Protein AF-A0A7J5VMD1-F1 (afdb_monomer)

pLDDT: mean 85.1, std 14.55, range [49.41, 98.44]

Foldseek 3Di:
DVVVVVVVVVVVVVVPPPPPDDPPDQDDDDDAPDDFAWQPPCVVVVDTDGFFDQWDWDQAPQKIWIDGARHQFTWIGNRSRDTDTAHAPDADPNGAGNWEWDYDDQKIKIDGADLAWQFIWMDSCVVNNYIDTLDRTAPNDHSVDGAGNKYKDADPVVRKIKIWGDDDPPDDIDMAIADPSRRHGDD

Mean predicted aligned error: 8.96 Å

Sequence (187 aa):
MKSLSKIFFLVVVISSGYFAQNPNQKTYCNPMDINYRYNWEQINDKISYRSGADPVIVNHKGEYFLFVTISGGYWHSKDLLNWKYVEPSKWPMEDICAPAALSVRDTLYLFQSTFQQRPIFFSTEPEKGKLKFFNRWLPLLPDTIGPWDPAIFHDDDTDRWFMYWGSSNVYPIYGSELDHNNLQRRD

Nearest PDB structures (foldseek):
  5msx-assembly1_A  TM=7.333E-01  e=3.787E-05  Bacteroides thetaiotaomicron VPI-5482
  6do5-assembly2_B  TM=6.244E-01  e=1.828E-03  Homo sapiens
  8ffe-assembly1_A  TM=5.704E-01  e=8.620E-03  Homo sapiens
  2qqv-assembly1_A  TM=5.722E-01  e=8.620E-03  Arabidopsis thaliana
  2xqr-assembly6_K  TM=5.947E-01  e=2.469E-02  Arabidopsis thaliana

Structure (mmCIF, N/CA/C/O backbone):
data_AF-A0A7J5VMD1-F1
#
_entry.id   AF-A0A7J5VMD1-F1
#
loop_
_atom_site.group_PDB
_atom_site.id
_atom_site.type_symbol
_atom_site.label_atom_id
_atom_site.label_alt_id
_atom_site.label_comp_id
_atom_site.label_asym_id
_atom_site.label_entity_id
_atom_site.label_seq_id
_atom_site.pdbx_PDB_ins_code
_atom_site.Cartn_x
_atom_site.Cartn_y
_atom_site.Cartn_z
_atom_site.occupancy
_atom_site.B_iso_or_equiv
_atom_site.auth_seq_id
_atom_site.auth_comp_id
_atom_site.auth_asym_id
_atom_site.auth_atom_id
_atom_site.pdbx_PDB_model_num
ATOM 1 N N . MET A 1 1 ? -19.109 49.945 34.560 1.00 53.12 1 MET A N 1
ATOM 2 C CA . MET A 1 1 ? -20.097 48.877 34.257 1.00 53.12 1 MET A CA 1
ATOM 3 C C . MET A 1 1 ? -20.364 48.646 32.764 1.00 53.12 1 MET A C 1
ATOM 5 O O . MET A 1 1 ? -20.609 47.505 32.404 1.00 53.12 1 MET A O 1
ATOM 9 N N . LYS A 1 2 ? -20.272 49.646 31.867 1.00 49.44 2 LYS A N 1
ATOM 10 C CA . LYS A 1 2 ? -20.527 49.447 30.419 1.00 49.44 2 LYS A CA 1
ATOM 11 C C . LYS A 1 2 ? -19.426 48.689 29.640 1.00 49.44 2 LYS A C 1
ATOM 13 O O . LYS A 1 2 ? -19.725 48.159 28.577 1.00 49.44 2 LYS A O 1
ATOM 18 N N . SER A 1 3 ? -18.182 48.605 30.138 1.00 52.56 3 SER A N 1
ATOM 19 C CA . SER A 1 3 ? -17.103 47.864 29.447 1.00 52.56 3 SER A CA 1
ATOM 2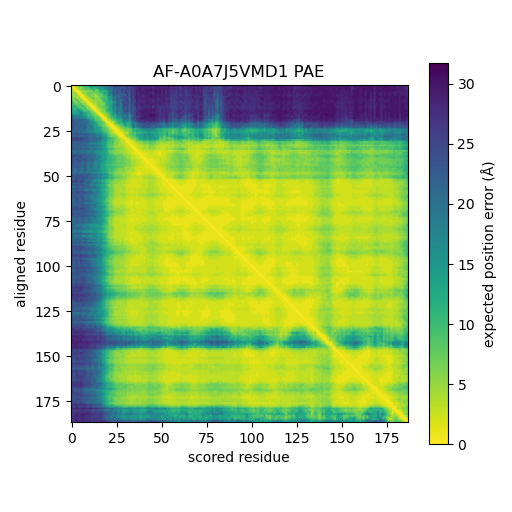0 C C . SER A 1 3 ? -17.053 46.367 29.784 1.00 52.56 3 SER A C 1
ATOM 22 O O . SER A 1 3 ? -16.696 45.581 28.913 1.00 52.56 3 SER A O 1
ATOM 24 N N . LEU A 1 4 ? -17.495 45.946 30.979 1.00 53.84 4 LEU A N 1
ATOM 25 C CA . LEU A 1 4 ? -17.569 44.520 31.338 1.00 53.84 4 LEU A CA 1
ATOM 26 C C . LEU A 1 4 ? -18.600 43.755 30.494 1.00 53.84 4 LEU A C 1
ATOM 28 O O . LEU A 1 4 ? -18.351 42.620 30.103 1.00 53.84 4 LEU A O 1
ATOM 32 N N . SER A 1 5 ? -19.718 44.397 30.138 1.00 52.53 5 SER A N 1
ATOM 33 C CA . SER A 1 5 ? -20.742 43.803 29.265 1.00 52.53 5 SER A CA 1
ATOM 34 C C . SER A 1 5 ? -20.229 43.541 27.840 1.00 52.53 5 SER A C 1
ATOM 36 O O . SER A 1 5 ? -20.591 42.530 27.245 1.00 52.53 5 SER A O 1
ATOM 38 N N . LYS A 1 6 ? -19.327 44.389 27.317 1.00 49.41 6 LYS A N 1
ATOM 39 C CA . LYS A 1 6 ? -18.716 44.198 25.989 1.00 49.41 6 LYS A CA 1
ATOM 40 C C . LYS A 1 6 ? -17.694 43.056 25.964 1.00 49.41 6 LYS A C 1
ATOM 42 O O . LYS A 1 6 ? -17.617 42.345 24.970 1.00 49.41 6 LYS A O 1
ATOM 47 N N . ILE A 1 7 ? -16.950 42.856 27.055 1.00 56.50 7 ILE A N 1
ATOM 48 C CA . ILE A 1 7 ? -15.987 41.749 27.188 1.00 56.50 7 ILE A CA 1
ATOM 49 C C . ILE A 1 7 ? -16.721 40.407 27.297 1.00 56.50 7 ILE A C 1
ATOM 51 O O . ILE A 1 7 ? -16.330 39.441 26.650 1.00 56.50 7 ILE A O 1
ATOM 55 N N . PHE A 1 8 ? -17.830 40.359 28.039 1.00 53.38 8 PHE A N 1
ATOM 56 C CA . PHE A 1 8 ? -18.632 39.141 28.174 1.00 53.38 8 PHE A CA 1
ATOM 57 C C . PHE A 1 8 ? -19.275 38.711 26.844 1.00 53.38 8 PHE A C 1
ATOM 59 O O . PHE A 1 8 ? -19.301 37.528 26.520 1.00 53.38 8 PHE A O 1
ATOM 66 N N . PHE A 1 9 ? -19.718 39.673 26.026 1.00 52.66 9 PHE A N 1
ATOM 67 C CA . PHE A 1 9 ? -20.265 39.394 24.693 1.00 52.66 9 PHE A CA 1
ATOM 68 C C . PHE A 1 9 ? -19.207 38.862 23.711 1.00 52.66 9 PHE A C 1
ATOM 70 O O . PHE A 1 9 ? -19.514 38.008 22.884 1.00 52.66 9 PHE A O 1
ATOM 77 N N . LEU A 1 10 ? -17.953 39.314 23.824 1.00 52.38 10 LEU A N 1
ATOM 78 C CA . LEU A 1 10 ? -16.859 38.857 22.961 1.00 52.38 10 LEU A CA 1
ATOM 79 C C . LEU A 1 10 ? -16.447 37.401 23.264 1.00 52.38 10 LEU A C 1
ATOM 81 O O . LEU A 1 10 ? -16.140 36.647 22.347 1.00 52.38 10 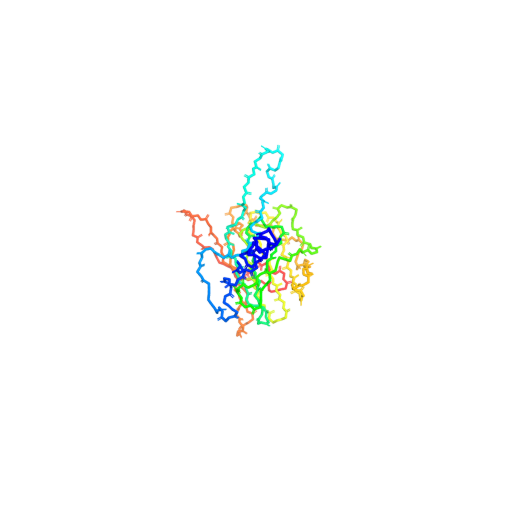LEU A O 1
ATOM 85 N N . VAL A 1 11 ? -16.504 36.974 24.531 1.00 55.78 11 VAL A N 1
ATOM 86 C CA . VAL A 1 11 ? -16.162 35.597 24.948 1.00 55.78 11 VAL A CA 1
ATOM 87 C C . VAL A 1 11 ? -17.216 34.571 24.498 1.00 55.78 11 VAL A C 1
ATOM 89 O O . VAL A 1 11 ? -16.871 33.441 24.146 1.00 55.78 11 VAL A O 1
ATOM 92 N N . VAL A 1 12 ? -18.493 34.959 24.435 1.00 55.31 12 VAL A N 1
ATOM 93 C CA . VAL A 1 12 ? -19.594 34.076 23.995 1.00 55.31 12 VAL A CA 1
ATOM 94 C C . VAL A 1 12 ? -19.594 33.860 22.471 1.00 55.31 12 VAL A C 1
ATOM 96 O O . VAL A 1 12 ? -19.928 32.777 21.990 1.00 55.31 12 VAL A O 1
ATOM 99 N N . VAL A 1 13 ? -19.147 34.848 21.690 1.00 55.78 13 VAL A N 1
ATOM 100 C CA . VAL A 1 13 ? -19.036 34.716 20.223 1.00 55.78 13 VAL A CA 1
ATOM 101 C C . VAL A 1 13 ? -17.823 33.866 19.811 1.00 55.78 13 VAL A C 1
ATOM 103 O O . VAL A 1 13 ? -17.871 33.178 18.799 1.00 55.78 13 VAL A O 1
ATOM 106 N N . ILE A 1 14 ? -16.757 33.827 20.617 1.00 54.81 14 ILE A N 1
ATOM 107 C CA . ILE A 1 14 ? -15.570 32.994 20.333 1.00 54.81 14 ILE A CA 1
ATOM 108 C C . ILE A 1 14 ? -15.806 31.510 20.684 1.00 54.81 14 ILE A C 1
ATOM 110 O O . ILE A 1 14 ? -15.176 30.625 20.109 1.00 54.81 14 ILE A O 1
ATOM 114 N N . SER A 1 15 ? -16.744 31.209 21.586 1.00 54.44 15 SER A N 1
ATOM 115 C CA . SER A 1 15 ? -17.041 29.838 22.036 1.00 54.44 15 SER A CA 1
ATOM 116 C C . SER A 1 15 ? -18.098 29.106 21.197 1.00 54.44 15 SER A C 1
ATOM 118 O O . SER A 1 15 ? -18.287 27.905 21.368 1.00 54.44 15 SER A O 1
ATOM 120 N N . SER A 1 16 ? -18.755 29.785 20.252 1.00 53.12 16 SER A N 1
ATOM 121 C CA . SER A 1 16 ? -19.820 29.211 19.411 1.00 53.12 16 SER A CA 1
ATOM 122 C C . SER A 1 16 ? -19.335 28.644 18.062 1.00 53.12 16 SER A C 1
ATOM 124 O O . SER A 1 16 ? -20.145 28.179 17.266 1.00 53.12 16 SER A O 1
ATOM 126 N N . GLY A 1 17 ? -18.022 28.632 17.803 1.00 54.56 17 GLY A N 1
ATOM 127 C CA . GLY A 1 17 ? -17.453 28.339 16.479 1.00 54.56 17 GLY A CA 1
ATOM 128 C C . GLY A 1 17 ? -16.981 26.909 16.172 1.00 54.56 17 GLY A C 1
ATOM 129 O O . GLY A 1 17 ? -16.380 26.731 15.119 1.00 54.56 17 GLY A O 1
ATOM 130 N N . TYR A 1 18 ? -17.196 25.894 17.023 1.00 53.78 18 TYR A N 1
ATOM 131 C CA . TYR A 1 18 ? -16.507 24.590 16.861 1.00 53.78 18 TYR A CA 1
ATOM 132 C C . TYR A 1 18 ? -17.387 23.332 16.724 1.00 53.78 18 TYR A C 1
ATOM 134 O O . TYR A 1 18 ? -16.870 22.224 16.815 1.00 53.78 18 TYR A O 1
ATOM 142 N N . PHE A 1 19 ? -18.687 23.446 16.435 1.00 51.03 19 PHE A N 1
ATOM 143 C CA . PHE A 1 19 ? -19.560 22.270 16.240 1.00 51.03 19 PHE A CA 1
ATOM 144 C C . PHE A 1 19 ? -19.989 22.068 14.781 1.00 51.03 19 PHE A C 1
ATOM 146 O O . PHE A 1 19 ? -21.172 21.928 14.485 1.00 51.03 19 PHE A O 1
ATOM 153 N N . ALA A 1 20 ? -19.030 22.061 13.852 1.00 56.62 20 ALA A N 1
ATOM 154 C CA . ALA A 1 20 ? -19.297 21.708 12.453 1.00 56.62 20 ALA A CA 1
ATOM 155 C C . ALA A 1 20 ? -19.153 20.200 12.161 1.00 56.62 20 ALA A C 1
ATOM 157 O O . ALA A 1 20 ? -19.540 19.752 11.086 1.00 56.62 20 ALA A O 1
ATOM 158 N N . GLN A 1 21 ? -18.621 19.403 13.095 1.00 61.78 21 GLN A N 1
ATOM 159 C CA . GLN A 1 21 ? -18.487 17.957 12.905 1.00 61.78 21 GLN A CA 1
ATOM 160 C C . GLN A 1 21 ? -19.702 17.239 13.489 1.00 61.78 21 GLN A C 1
ATOM 162 O O . GLN A 1 21 ? -19.920 17.231 14.700 1.00 61.78 21 GLN A O 1
ATOM 167 N N . ASN A 1 22 ? -20.519 16.657 12.610 1.00 68.50 22 ASN A N 1
ATOM 168 C CA . ASN A 1 22 ? -21.631 15.806 13.005 1.00 68.50 22 ASN A CA 1
ATOM 169 C C . ASN A 1 22 ? -21.056 14.498 13.586 1.00 68.50 22 ASN A C 1
ATOM 171 O O . ASN A 1 22 ? -20.466 13.727 12.829 1.00 68.50 22 ASN A O 1
ATOM 175 N N . PRO A 1 23 ? -21.230 14.204 14.890 1.00 66.19 23 PRO A N 1
ATOM 176 C CA . PRO A 1 23 ? -20.658 13.009 15.520 1.00 66.19 23 PRO A CA 1
ATOM 177 C C . PRO A 1 23 ? -21.221 11.695 14.951 1.00 66.19 23 PRO A C 1
ATOM 179 O O . PRO A 1 23 ? -20.667 10.633 15.206 1.00 66.19 23 PRO A O 1
ATOM 182 N N . ASN A 1 24 ? -22.303 11.766 14.165 1.00 74.94 24 ASN A N 1
ATOM 183 C CA . ASN A 1 24 ? -22.918 10.636 13.470 1.00 74.94 24 ASN A CA 1
ATOM 184 C C . ASN A 1 24 ? -22.658 10.646 11.955 1.00 74.94 24 ASN A C 1
ATOM 186 O O . ASN A 1 24 ? -23.381 9.982 11.208 1.00 74.94 24 ASN A O 1
ATOM 190 N N . GLN A 1 25 ? -21.681 11.416 11.469 1.00 77.31 25 GLN A N 1
ATOM 191 C CA . GLN A 1 25 ? -21.276 11.350 10.070 1.00 77.31 25 GLN A CA 1
ATOM 192 C C . GLN A 1 25 ? -20.788 9.928 9.764 1.00 77.31 25 GLN A C 1
ATOM 194 O O . GLN A 1 25 ? -19.888 9.430 10.424 1.00 77.31 25 GLN A O 1
ATOM 199 N N . LYS A 1 26 ? -21.423 9.256 8.797 1.00 76.38 26 LYS A N 1
ATOM 200 C CA . LYS A 1 26 ? -21.067 7.888 8.359 1.00 76.38 26 LYS A CA 1
ATOM 201 C C . LYS A 1 26 ? -20.419 7.845 6.980 1.00 76.38 26 LYS A C 1
ATOM 203 O O . LYS A 1 26 ? -19.944 6.806 6.544 1.00 76.38 26 LYS A O 1
ATOM 208 N N . THR A 1 27 ? -20.464 8.965 6.276 1.00 75.19 27 THR A N 1
ATOM 209 C CA . THR A 1 27 ? -20.014 9.113 4.896 1.00 75.19 27 THR A CA 1
ATOM 210 C C . THR A 1 27 ? -19.318 10.455 4.773 1.00 75.19 27 THR A C 1
ATOM 212 O O . THR A 1 27 ? -19.716 11.416 5.431 1.00 75.19 27 THR A O 1
ATOM 215 N N . TYR A 1 28 ? -18.314 10.548 3.914 1.00 75.50 28 TYR A N 1
ATOM 216 C CA . TYR A 1 28 ? -17.677 11.814 3.571 1.00 75.50 28 TYR A CA 1
ATOM 217 C C . TYR A 1 28 ? -17.803 12.058 2.065 1.00 75.50 28 TYR A C 1
ATOM 219 O O . TYR A 1 28 ? -17.912 11.116 1.281 1.00 75.50 28 TYR A O 1
ATOM 227 N N . CYS A 1 29 ? -17.794 13.328 1.668 1.00 72.00 29 CYS A N 1
ATOM 228 C CA . CYS A 1 29 ? -17.545 13.727 0.287 1.00 72.00 29 CYS A CA 1
ATOM 229 C C . CYS A 1 29 ? -16.130 14.291 0.203 1.00 72.00 29 CYS A C 1
ATOM 231 O O . CYS A 1 29 ? -15.678 14.957 1.132 1.00 72.00 29 CYS A O 1
ATOM 233 N N . ASN A 1 30 ? -15.449 14.027 -0.912 1.00 74.56 30 ASN A N 1
ATOM 234 C CA . ASN A 1 30 ? -14.106 14.541 -1.155 1.00 74.56 30 ASN A CA 1
ATOM 235 C C . ASN A 1 30 ? -14.029 16.078 -1.010 1.00 74.56 30 ASN A C 1
ATOM 237 O O . ASN A 1 30 ? -14.988 16.770 -1.365 1.00 74.56 30 ASN A O 1
ATOM 241 N N . PRO A 1 31 ? -12.874 16.613 -0.571 1.00 77.12 31 PRO A N 1
ATOM 242 C CA . PRO A 1 31 ? -11.632 15.885 -0.293 1.00 77.12 31 PRO A CA 1
ATOM 243 C C . PRO A 1 31 ? -11.633 15.168 1.067 1.00 77.12 31 PRO A C 1
ATOM 245 O O . PRO A 1 31 ? -12.177 15.661 2.049 1.00 77.12 31 PRO A O 1
ATOM 248 N N . MET A 1 32 ? -10.995 13.997 1.109 1.00 81.19 32 MET A N 1
ATOM 249 C CA . MET A 1 32 ? -10.722 13.264 2.347 1.00 81.19 32 MET A CA 1
ATOM 250 C C . MET A 1 32 ? -9.760 14.064 3.242 1.00 81.19 32 MET A C 1
ATOM 252 O O . MET A 1 32 ? -8.740 14.564 2.758 1.00 81.19 32 MET A O 1
ATOM 256 N N . ASP A 1 33 ? -10.081 14.177 4.533 1.00 84.62 33 ASP A N 1
ATOM 257 C CA . ASP A 1 33 ? -9.294 14.940 5.511 1.00 84.62 33 ASP A CA 1
ATOM 258 C C . ASP A 1 33 ? -8.098 14.122 6.020 1.00 84.62 33 ASP A C 1
ATOM 260 O O . ASP A 1 33 ? -8.118 13.521 7.093 1.00 84.62 33 ASP A O 1
ATOM 264 N N . ILE A 1 34 ? -7.055 14.052 5.193 1.00 88.38 34 ILE A N 1
ATOM 265 C CA . ILE A 1 34 ? -5.757 13.475 5.549 1.00 88.38 34 ILE A CA 1
ATOM 266 C C . ILE A 1 34 ? -4.657 14.522 5.428 1.00 88.38 34 ILE A C 1
ATOM 268 O O . ILE A 1 34 ? -4.676 15.414 4.575 1.00 88.38 34 ILE A O 1
ATOM 272 N N . ASN A 1 35 ? -3.633 14.378 6.265 1.00 88.38 35 ASN A N 1
ATOM 273 C CA . ASN A 1 35 ? -2.444 15.214 6.218 1.00 88.38 35 ASN A CA 1
ATOM 274 C C . ASN A 1 35 ? -1.531 14.812 5.046 1.00 88.38 35 ASN A C 1
ATOM 276 O O . ASN A 1 35 ? -0.486 14.196 5.262 1.00 88.38 35 ASN A O 1
ATOM 280 N N . TYR A 1 36 ? -1.912 15.187 3.818 1.00 86.44 36 TYR A N 1
ATOM 281 C CA . TYR A 1 36 ? -1.066 15.055 2.625 1.00 86.44 36 TYR A CA 1
ATOM 282 C C . TYR A 1 36 ? 0.370 15.493 2.930 1.00 86.44 36 TYR A C 1
ATOM 284 O O . TYR A 1 36 ? 0.610 16.560 3.510 1.00 86.44 36 TYR A O 1
ATOM 292 N N . ARG A 1 37 ? 1.323 14.643 2.563 1.00 91.06 37 ARG A N 1
ATOM 293 C CA . ARG A 1 37 ? 2.734 14.780 2.927 1.00 91.06 37 ARG A CA 1
ATOM 294 C C . ARG A 1 37 ? 3.470 15.525 1.818 1.00 91.06 37 ARG A C 1
ATOM 296 O O . ARG A 1 37 ? 3.069 15.475 0.659 1.00 91.06 37 ARG A O 1
ATOM 303 N N . TYR A 1 38 ? 4.515 16.263 2.174 1.00 90.25 38 TYR A N 1
ATOM 304 C CA . TYR A 1 38 ? 5.358 16.913 1.172 1.00 90.25 38 TYR A CA 1
ATOM 305 C C . TYR A 1 38 ? 6.309 15.891 0.557 1.00 90.25 38 TYR A C 1
ATOM 307 O O . TYR A 1 38 ? 6.877 15.080 1.291 1.00 90.25 38 TYR A O 1
ATOM 315 N N . ASN A 1 39 ? 6.492 15.955 -0.764 1.00 88.62 39 ASN A N 1
ATOM 316 C CA . ASN A 1 39 ? 7.560 15.209 -1.416 1.00 88.62 39 ASN A CA 1
ATOM 317 C C . ASN A 1 39 ? 8.898 15.724 -0.865 1.00 88.62 39 ASN A C 1
ATOM 319 O O . ASN A 1 39 ? 9.167 16.927 -0.879 1.00 88.62 39 ASN A O 1
ATOM 323 N N . TRP A 1 40 ? 9.702 14.809 -0.330 1.00 86.75 40 TRP A N 1
ATOM 324 C CA . TRP A 1 40 ? 10.999 15.116 0.263 1.00 86.75 40 TRP A CA 1
ATOM 325 C C . TRP A 1 40 ? 12.168 14.757 -0.671 1.00 86.75 40 TRP A C 1
ATOM 327 O O . TRP A 1 40 ? 13.274 15.257 -0.468 1.00 86.75 40 TRP A O 1
ATOM 337 N N . GLU A 1 41 ? 11.939 13.951 -1.713 1.00 87.69 41 GLU A N 1
ATOM 338 C CA . GLU A 1 41 ? 12.964 13.474 -2.653 1.00 87.69 41 GLU A CA 1
ATOM 339 C C . GLU A 1 41 ? 13.641 14.630 -3.405 1.00 87.69 41 GLU A C 1
ATOM 341 O O . GLU A 1 41 ? 14.834 14.578 -3.696 1.00 87.69 41 GLU A O 1
ATOM 346 N N . GLN A 1 42 ? 12.904 15.714 -3.668 1.00 88.62 42 GLN A N 1
ATOM 347 C CA . GLN A 1 42 ? 13.383 16.877 -4.430 1.00 88.62 42 GLN A CA 1
ATOM 348 C C . GLN A 1 42 ? 13.814 18.060 -3.549 1.00 88.62 42 GLN A C 1
ATOM 350 O O . GLN A 1 42 ? 13.894 19.205 -4.007 1.00 88.62 42 GLN A O 1
ATOM 355 N N . ILE A 1 43 ? 14.127 17.805 -2.272 1.00 88.56 43 ILE A N 1
ATOM 356 C CA . ILE A 1 43 ? 14.531 18.855 -1.326 1.00 88.56 43 ILE A CA 1
ATOM 357 C C . ILE A 1 43 ? 15.800 19.598 -1.775 1.00 88.56 43 ILE A C 1
ATOM 359 O O . ILE A 1 43 ? 15.890 20.817 -1.621 1.00 88.56 43 ILE A O 1
ATOM 363 N N . ASN A 1 44 ? 16.755 18.885 -2.383 1.00 92.44 44 ASN A N 1
ATOM 364 C CA . ASN A 1 44 ? 18.015 19.460 -2.867 1.00 92.44 44 ASN A CA 1
ATOM 365 C C . ASN A 1 44 ? 17.807 20.391 -4.070 1.00 92.44 44 ASN A C 1
ATOM 367 O O . ASN A 1 44 ? 18.543 21.367 -4.223 1.00 92.44 44 ASN A O 1
ATOM 371 N N . ASP A 1 45 ? 16.756 20.147 -4.854 1.00 94.06 45 ASP A N 1
ATOM 372 C CA . ASP A 1 45 ? 16.354 20.987 -5.985 1.00 94.06 45 ASP A CA 1
ATOM 373 C C . ASP A 1 45 ? 15.505 22.190 -5.544 1.00 94.06 45 ASP A C 1
ATOM 375 O O . ASP A 1 45 ? 15.133 23.030 -6.363 1.00 94.06 45 ASP A O 1
ATOM 379 N N . LYS A 1 46 ? 15.209 22.303 -4.238 1.00 93.69 46 LYS A N 1
ATOM 380 C CA . LYS A 1 46 ? 14.351 23.340 -3.638 1.00 93.69 46 LYS A CA 1
ATOM 381 C C . LYS A 1 46 ? 12.936 23.359 -4.228 1.00 93.69 46 LYS A C 1
ATOM 383 O O . LYS A 1 46 ? 12.289 24.407 -4.269 1.00 93.69 46 LYS A O 1
ATOM 388 N N . ILE A 1 47 ? 12.450 22.199 -4.658 1.00 92.69 47 ILE A N 1
ATOM 389 C CA . ILE A 1 47 ? 11.088 22.005 -5.153 1.00 92.69 47 ILE A CA 1
ATOM 390 C C . ILE A 1 47 ? 10.215 21.533 -3.985 1.00 92.69 47 ILE A C 1
ATOM 392 O O . ILE A 1 47 ? 10.617 20.670 -3.210 1.00 92.69 47 ILE A O 1
ATOM 396 N N . SER A 1 48 ? 9.020 22.113 -3.842 1.00 91.50 48 SER A N 1
ATOM 397 C CA . SER A 1 48 ? 8.083 21.765 -2.770 1.00 91.50 48 SER A CA 1
ATOM 398 C C . SER A 1 48 ? 6.664 21.627 -3.303 1.00 91.50 48 SER A C 1
ATOM 400 O O . SER A 1 48 ? 6.098 22.568 -3.859 1.00 91.50 48 SER A O 1
ATOM 402 N N . TYR A 1 49 ? 6.090 20.442 -3.117 1.00 90.88 49 TYR A N 1
ATOM 403 C CA . TYR A 1 49 ? 4.692 20.129 -3.388 1.00 90.88 49 TYR A CA 1
ATOM 404 C C . TYR A 1 49 ? 4.245 18.970 -2.495 1.00 90.88 49 TYR A C 1
ATOM 406 O O . TYR A 1 49 ? 5.061 18.250 -1.915 1.00 90.88 49 TYR A O 1
ATOM 414 N N . ARG A 1 50 ? 2.929 18.805 -2.364 1.00 90.44 50 ARG A N 1
ATOM 415 C CA . ARG A 1 50 ? 2.339 17.664 -1.662 1.00 90.44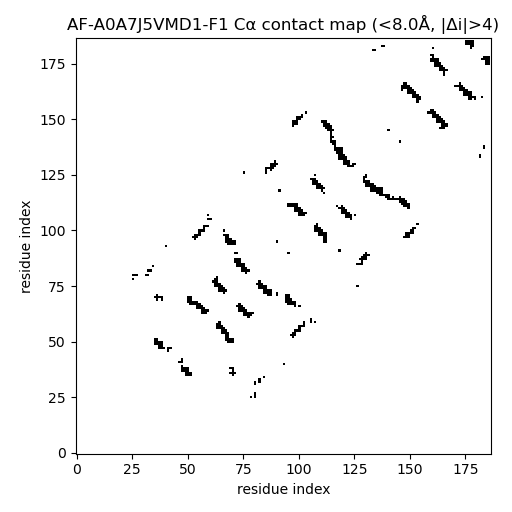 50 ARG A CA 1
ATOM 416 C C . ARG A 1 50 ? 2.221 16.476 -2.612 1.00 90.44 50 ARG A C 1
ATOM 418 O O . ARG A 1 50 ? 1.742 16.656 -3.728 1.00 90.44 50 ARG A O 1
ATOM 425 N N . SER A 1 51 ? 2.623 15.295 -2.158 1.00 88.31 51 SER A N 1
ATOM 426 C CA . SER A 1 51 ? 2.360 14.032 -2.850 1.00 88.31 51 SER A CA 1
ATOM 427 C C . SER A 1 51 ? 1.030 13.437 -2.386 1.00 88.31 51 SER A C 1
ATOM 429 O O . SER A 1 51 ? 0.566 13.727 -1.278 1.00 88.31 51 SER A O 1
ATOM 431 N N . GLY A 1 52 ? 0.395 12.638 -3.242 1.00 88.50 52 GLY A N 1
ATOM 432 C CA . GLY A 1 52 ? -0.954 12.137 -2.995 1.00 88.50 52 GLY A CA 1
ATOM 433 C C . GLY A 1 52 ? -1.569 11.330 -4.137 1.00 88.50 52 GLY A C 1
ATOM 434 O O . GLY A 1 52 ? -2.737 11.554 -4.444 1.00 88.50 52 GLY A O 1
ATOM 435 N N . ALA A 1 53 ? -0.797 10.465 -4.797 1.00 92.81 53 ALA A N 1
ATOM 436 C CA . ALA A 1 53 ? -1.264 9.649 -5.923 1.00 92.81 53 ALA A CA 1
ATOM 437 C C . ALA A 1 53 ? -1.440 8.169 -5.540 1.00 92.81 53 ALA A C 1
ATOM 439 O O . ALA A 1 53 ? -0.956 7.729 -4.496 1.00 92.81 53 ALA A O 1
ATOM 440 N N . ASP A 1 54 ? -2.144 7.433 -6.399 1.00 95.81 54 ASP A N 1
ATOM 441 C CA . ASP A 1 54 ? -2.248 5.967 -6.386 1.00 95.81 54 ASP A CA 1
ATOM 442 C C . ASP A 1 54 ? -2.646 5.369 -5.022 1.00 95.81 54 ASP A C 1
ATOM 444 O O . ASP A 1 54 ? -1.939 4.520 -4.473 1.00 95.81 54 ASP A O 1
ATOM 448 N N . PRO A 1 55 ? -3.756 5.831 -4.411 1.00 94.94 55 PRO A N 1
ATOM 449 C CA . PRO A 1 55 ? -4.154 5.341 -3.103 1.00 94.94 55 PRO A CA 1
ATOM 450 C C . PRO A 1 55 ? -4.609 3.880 -3.176 1.00 94.94 55 PRO A C 1
ATOM 452 O O . PRO A 1 55 ? -5.443 3.518 -4.007 1.00 94.94 55 PRO A O 1
ATOM 455 N N . VAL A 1 56 ? -4.165 3.070 -2.216 1.00 97.00 56 VAL A N 1
ATOM 456 C CA . VAL A 1 56 ? -4.741 1.750 -1.934 1.00 97.00 56 VAL A CA 1
ATOM 457 C C . VAL A 1 56 ? -5.256 1.714 -0.501 1.00 97.00 56 VAL A C 1
ATOM 459 O O . VAL A 1 56 ? -4.543 2.069 0.438 1.00 97.00 56 VAL A O 1
ATOM 462 N N . ILE A 1 57 ? -6.510 1.288 -0.333 1.00 96.69 57 ILE A N 1
ATOM 463 C CA . ILE A 1 57 ? -7.119 1.036 0.975 1.00 96.69 57 ILE A CA 1
ATOM 464 C C . ILE A 1 57 ? -7.316 -0.467 1.125 1.00 96.69 57 ILE A C 1
ATOM 466 O O . ILE A 1 57 ? -7.958 -1.093 0.284 1.00 96.69 57 ILE A O 1
ATOM 470 N N . VAL A 1 58 ? -6.817 -1.034 2.220 1.00 97.62 58 VAL A N 1
ATOM 471 C CA . VAL A 1 58 ? -7.049 -2.435 2.585 1.00 97.62 58 VAL A CA 1
ATOM 472 C C . VAL A 1 58 ? -7.815 -2.516 3.899 1.00 97.62 58 VAL A C 1
ATOM 474 O O . VAL A 1 58 ? -7.492 -1.816 4.860 1.00 97.62 58 VAL A O 1
ATOM 477 N N . ASN A 1 59 ? -8.831 -3.378 3.946 1.00 97.69 59 ASN A N 1
ATOM 478 C CA . ASN A 1 59 ? -9.437 -3.803 5.202 1.00 97.69 59 ASN A CA 1
ATOM 479 C C . ASN A 1 59 ? -8.599 -4.952 5.774 1.00 97.69 59 ASN A C 1
ATOM 481 O O . ASN A 1 59 ? -8.485 -6.010 5.157 1.00 97.69 59 ASN A O 1
ATOM 485 N N . HIS A 1 60 ? -8.004 -4.736 6.939 1.00 98.19 60 HIS A N 1
ATOM 486 C CA . HIS A 1 60 ? -7.242 -5.729 7.674 1.00 98.19 60 HIS A CA 1
ATOM 487 C C . HIS A 1 60 ? -7.866 -5.905 9.057 1.00 98.19 60 HIS A C 1
ATOM 489 O O . HIS A 1 60 ? -7.816 -5.004 9.894 1.00 98.19 60 HIS A O 1
ATOM 495 N N . LYS A 1 61 ? -8.469 -7.077 9.297 1.00 96.62 61 LYS A N 1
ATOM 496 C CA . LYS A 1 61 ? -9.125 -7.435 10.571 1.00 96.62 61 LYS A CA 1
ATOM 497 C C . LYS A 1 61 ? -10.205 -6.432 11.017 1.00 96.62 61 LYS A C 1
ATOM 499 O O . LYS A 1 61 ? -10.388 -6.208 12.210 1.00 96.62 61 LYS A O 1
ATOM 504 N N . GLY A 1 62 ? -10.936 -5.846 10.066 1.00 97.31 62 GLY A N 1
ATOM 505 C CA . GLY A 1 62 ? -12.011 -4.889 10.339 1.00 97.31 62 GLY A CA 1
ATOM 506 C C . GLY A 1 62 ? -11.555 -3.435 10.489 1.00 97.31 62 GLY A C 1
ATOM 507 O O . GLY A 1 62 ? -12.403 -2.567 10.679 1.00 97.31 62 GLY A O 1
ATOM 508 N N . GLU A 1 63 ? -10.255 -3.157 10.376 1.00 98.19 63 GLU A N 1
ATOM 509 C CA . GLU A 1 63 ? -9.683 -1.806 10.369 1.00 98.19 63 GLU A CA 1
ATOM 510 C C . GLU A 1 63 ? -9.080 -1.495 8.989 1.00 98.19 63 GLU A C 1
ATOM 512 O O . GLU A 1 63 ? -8.787 -2.397 8.205 1.00 98.19 63 GLU A O 1
ATOM 517 N N . TYR A 1 64 ? -8.926 -0.219 8.652 1.00 97.81 64 TYR A N 1
ATOM 518 C CA . TYR A 1 64 ? -8.588 0.241 7.306 1.00 97.81 64 TYR A CA 1
ATOM 519 C C . TYR A 1 64 ? -7.208 0.879 7.264 1.00 97.81 64 TYR A C 1
ATOM 521 O O . TYR A 1 64 ? -6.902 1.769 8.057 1.00 97.81 64 TYR A O 1
ATOM 529 N N . PHE A 1 65 ? -6.399 0.476 6.290 1.00 98.44 65 PHE A N 1
ATOM 530 C CA . PHE A 1 65 ? -5.062 1.013 6.068 1.00 98.44 65 PHE A CA 1
ATOM 531 C C . PHE A 1 65 ? -4.980 1.625 4.676 1.00 98.44 65 PHE A C 1
ATOM 533 O O . PHE A 1 65 ? -5.253 0.943 3.693 1.00 98.44 65 PHE A O 1
ATOM 540 N N . LEU A 1 66 ? -4.621 2.904 4.611 1.00 97.44 66 LEU A N 1
ATOM 541 C CA . LEU A 1 66 ? -4.479 3.689 3.390 1.00 97.44 66 LEU A CA 1
ATOM 542 C C . LEU A 1 66 ? -2.996 3.933 3.119 1.00 97.44 66 LEU A C 1
ATOM 544 O O . LEU A 1 66 ? -2.325 4.600 3.908 1.00 97.44 66 LEU A O 1
ATOM 548 N N . PHE A 1 67 ? -2.506 3.441 1.988 1.00 97.50 67 PHE A N 1
ATOM 549 C CA . PHE A 1 67 ? -1.159 3.697 1.486 1.00 97.50 67 PHE A CA 1
ATOM 550 C C . PHE A 1 67 ? -1.256 4.599 0.260 1.00 97.50 67 PHE A C 1
ATOM 552 O O . PHE A 1 67 ? -2.165 4.439 -0.552 1.00 97.50 67 PHE A O 1
ATOM 559 N N . VAL A 1 68 ? -0.342 5.559 0.147 1.00 95.81 68 VAL A N 1
ATOM 560 C CA . VAL A 1 68 ? -0.359 6.590 -0.899 1.00 95.81 68 VAL A CA 1
ATOM 561 C C . VAL A 1 68 ? 1.073 6.848 -1.346 1.00 95.81 68 VAL A C 1
ATOM 563 O O . VAL A 1 68 ? 1.986 6.841 -0.515 1.00 95.81 68 VAL A O 1
ATOM 566 N N . THR A 1 69 ? 1.258 7.103 -2.639 1.00 95.19 69 THR A N 1
ATOM 567 C CA . THR A 1 69 ? 2.556 7.411 -3.245 1.00 95.19 69 THR A CA 1
ATOM 568 C C . THR A 1 69 ? 3.295 8.517 -2.478 1.00 95.19 69 THR A C 1
ATOM 570 O O . THR A 1 69 ? 2.744 9.592 -2.221 1.00 95.19 69 THR A O 1
ATOM 573 N N . ILE A 1 70 ? 4.558 8.251 -2.136 1.00 93.88 70 ILE A N 1
ATOM 574 C CA . ILE A 1 70 ? 5.548 9.167 -1.546 1.00 93.88 70 ILE A CA 1
ATOM 575 C C . ILE A 1 70 ? 4.993 9.902 -0.319 1.00 93.88 70 ILE A C 1
ATOM 577 O O . ILE A 1 70 ? 4.799 11.119 -0.299 1.00 93.88 70 ILE A O 1
ATOM 581 N N . SER A 1 71 ? 4.654 9.124 0.706 1.00 93.62 71 SER A N 1
ATOM 582 C CA . SER A 1 71 ? 4.054 9.637 1.943 1.00 93.62 71 SER A CA 1
ATOM 583 C C . SER A 1 71 ? 4.920 9.409 3.185 1.00 93.62 71 SER A C 1
ATOM 585 O O . SER A 1 71 ? 4.621 9.974 4.240 1.00 93.62 71 SER A O 1
ATOM 587 N N . GLY A 1 72 ? 5.996 8.622 3.089 1.00 93.69 72 GLY A N 1
ATOM 588 C CA . GLY A 1 72 ? 6.869 8.268 4.214 1.00 93.69 72 GLY A CA 1
ATOM 589 C C . GLY A 1 72 ? 6.216 7.353 5.259 1.00 93.69 72 GLY A C 1
ATOM 590 O O . GLY A 1 72 ? 6.708 7.244 6.384 1.00 93.69 72 GLY A O 1
ATOM 591 N N . GLY A 1 73 ? 5.069 6.758 4.933 1.00 95.62 73 GLY A N 1
ATOM 592 C CA . GLY A 1 73 ? 4.222 6.004 5.849 1.00 95.62 73 GLY A CA 1
ATOM 593 C C . GLY A 1 73 ? 2.825 5.793 5.277 1.00 95.62 73 GLY A C 1
ATOM 594 O O . GLY A 1 73 ? 2.625 5.825 4.064 1.00 95.62 73 GLY A O 1
ATOM 595 N N . TYR A 1 74 ? 1.856 5.557 6.156 1.00 97.38 74 TYR A N 1
ATOM 596 C CA . TYR A 1 74 ? 0.474 5.256 5.777 1.00 97.38 74 TYR A CA 1
ATOM 597 C C . TYR A 1 74 ? -0.509 5.747 6.833 1.00 97.38 74 TYR A C 1
ATOM 599 O O . TYR A 1 74 ? -0.111 6.190 7.908 1.00 97.38 74 TYR A O 1
ATOM 607 N N . TRP A 1 75 ? -1.802 5.673 6.542 1.00 97.94 75 TRP A N 1
ATOM 608 C CA . TRP A 1 75 ? -2.853 6.044 7.480 1.00 97.94 75 TRP A CA 1
ATOM 609 C C . TRP A 1 75 ? -3.637 4.821 7.921 1.00 97.94 75 TRP A C 1
ATOM 611 O O . TRP A 1 75 ? -3.859 3.895 7.151 1.00 97.94 75 TRP A O 1
ATOM 621 N N . HIS A 1 76 ? -4.078 4.847 9.168 1.00 98.12 76 HIS A N 1
ATOM 622 C CA . HIS A 1 76 ? -4.937 3.842 9.766 1.00 98.12 76 HIS A CA 1
ATOM 623 C C . HIS A 1 76 ? -6.247 4.502 10.212 1.00 98.12 76 HIS A C 1
ATOM 625 O O . HIS A 1 76 ? -6.228 5.563 10.840 1.00 98.12 76 HIS A O 1
ATOM 631 N N . SER A 1 77 ? -7.377 3.877 9.899 1.00 96.38 77 SER A N 1
ATOM 632 C CA . SER A 1 77 ? -8.708 4.289 10.332 1.00 96.38 77 SER A CA 1
ATOM 633 C C . SER A 1 77 ? -9.545 3.090 10.765 1.00 96.38 77 SER A C 1
ATOM 635 O O . SER A 1 77 ? -9.392 1.990 10.247 1.00 96.38 77 SER A O 1
ATOM 637 N N . LYS A 1 78 ? -10.484 3.315 11.685 1.00 96.00 78 LYS A N 1
ATOM 638 C CA . LYS A 1 78 ? -11.485 2.313 12.086 1.00 96.00 78 LYS A CA 1
ATOM 639 C C . LYS A 1 78 ? -12.840 2.513 11.407 1.00 96.00 78 LYS A C 1
ATOM 641 O O . LYS A 1 78 ? -13.713 1.661 11.522 1.00 96.00 78 LYS A O 1
ATOM 646 N N . ASP A 1 79 ? -13.032 3.642 10.732 1.00 92.50 79 ASP A N 1
ATOM 647 C CA . ASP A 1 79 ? -14.338 4.104 10.255 1.00 92.50 79 ASP A CA 1
ATOM 648 C C . ASP A 1 79 ? -14.299 4.759 8.863 1.00 92.50 79 ASP A C 1
ATOM 650 O O . ASP A 1 79 ? -15.328 5.243 8.403 1.00 92.50 79 ASP A O 1
ATOM 654 N N . LEU A 1 80 ? -13.138 4.765 8.190 1.00 92.00 80 LEU A N 1
ATOM 655 C CA . LEU A 1 80 ? -12.866 5.457 6.917 1.00 92.00 80 LEU A CA 1
ATOM 656 C C . LEU A 1 80 ? -13.024 6.988 6.969 1.00 92.00 80 LEU A C 1
ATOM 658 O O . LEU A 1 80 ? -12.904 7.653 5.939 1.00 92.00 80 LEU A O 1
ATOM 662 N N . LEU A 1 81 ? -13.261 7.560 8.150 1.00 89.31 81 LEU A N 1
ATOM 663 C CA . LEU A 1 81 ? -13.485 8.990 8.358 1.00 89.31 81 LEU A CA 1
ATOM 664 C C . LEU A 1 81 ? -12.316 9.612 9.112 1.00 89.31 81 LEU A C 1
ATOM 666 O O . LEU A 1 81 ? -11.745 10.607 8.674 1.00 89.31 81 LEU A O 1
ATOM 670 N N . ASN A 1 82 ? -11.953 9.003 10.236 1.00 90.56 82 ASN A N 1
ATOM 671 C CA . ASN A 1 82 ? -10.897 9.457 11.119 1.00 90.56 82 ASN A CA 1
ATOM 672 C C . ASN A 1 82 ? -9.626 8.675 10.811 1.00 90.56 82 ASN A C 1
ATOM 674 O O . ASN A 1 82 ? -9.517 7.486 11.122 1.00 90.56 82 ASN A O 1
ATOM 678 N N . TRP A 1 83 ? -8.662 9.354 10.201 1.00 94.38 83 TRP A N 1
ATOM 679 C CA . TRP A 1 83 ? -7.398 8.765 9.784 1.00 94.38 83 TRP A CA 1
ATOM 680 C C . TRP A 1 83 ? -6.263 9.223 10.693 1.00 94.38 83 TRP A C 1
ATOM 682 O O . TRP A 1 83 ? -6.052 10.414 10.917 1.00 94.38 83 TRP A O 1
ATOM 692 N N . LYS A 1 84 ? -5.485 8.267 11.195 1.00 96.50 84 LYS A N 1
ATOM 693 C CA . LYS A 1 84 ? -4.260 8.516 11.950 1.00 96.50 84 LYS A CA 1
ATOM 694 C C . LYS A 1 84 ? -3.061 8.118 11.107 1.00 96.50 84 LYS A C 1
ATOM 696 O O . LYS A 1 84 ? -2.963 6.970 10.685 1.00 96.50 84 LYS A O 1
ATOM 701 N N . TYR A 1 85 ? -2.127 9.043 10.919 1.00 97.44 85 TYR A N 1
ATOM 702 C CA . TYR A 1 85 ? -0.850 8.728 10.288 1.00 97.44 85 TYR A CA 1
ATOM 703 C C . TYR A 1 85 ? -0.032 7.757 11.153 1.00 97.44 85 TYR A C 1
ATOM 705 O O . TYR A 1 85 ? 0.082 7.925 12.372 1.00 97.44 85 TYR A O 1
ATOM 713 N N . VAL A 1 86 ? 0.545 6.752 10.508 1.00 97.94 86 VAL A N 1
ATOM 714 C CA . VAL A 1 86 ? 1.390 5.715 11.088 1.00 97.94 86 VAL A CA 1
ATOM 715 C C . VAL A 1 86 ? 2.784 5.854 10.494 1.00 97.94 86 VAL A C 1
ATOM 717 O O . VAL A 1 86 ? 2.989 5.679 9.293 1.00 97.94 86 VAL A O 1
ATOM 720 N N . GLU A 1 87 ? 3.750 6.145 11.361 1.00 96.81 87 GLU A N 1
ATOM 721 C CA . GLU A 1 87 ? 5.163 6.124 11.001 1.00 96.81 87 GLU A CA 1
ATOM 722 C C . GLU A 1 87 ? 5.690 4.684 11.085 1.00 96.81 87 GLU A C 1
ATOM 724 O O . GLU A 1 87 ? 5.617 4.047 12.145 1.00 96.81 87 GLU A O 1
ATOM 729 N N . PRO A 1 88 ? 6.190 4.125 9.977 1.00 97.19 88 PRO A N 1
ATOM 730 C CA . PRO A 1 88 ? 6.612 2.742 9.939 1.00 97.19 88 PRO A CA 1
ATOM 731 C C . PRO A 1 88 ? 8.026 2.579 10.509 1.00 97.19 88 PRO A C 1
ATOM 733 O O . PRO A 1 88 ? 8.942 3.346 10.245 1.00 97.19 88 PRO A O 1
ATOM 736 N N . SER A 1 89 ? 8.245 1.492 11.243 1.00 96.88 89 SER A N 1
ATOM 737 C CA . SER A 1 89 ? 9.562 1.111 11.779 1.00 96.88 89 SER A CA 1
ATOM 738 C C . SER A 1 89 ? 10.596 0.730 10.712 1.00 96.88 89 SER A C 1
ATOM 740 O O . SER A 1 89 ? 11.771 0.560 11.037 1.00 96.88 89 SER A O 1
ATOM 742 N N . LYS A 1 90 ? 10.154 0.518 9.468 1.00 94.94 90 LYS A N 1
ATOM 743 C CA . LYS A 1 90 ? 10.979 0.323 8.272 1.00 94.94 90 LYS A CA 1
ATOM 744 C C . LYS A 1 90 ? 10.252 0.935 7.095 1.00 94.94 90 LYS A C 1
ATOM 746 O O . LYS A 1 90 ? 9.050 0.739 6.970 1.00 94.94 90 LYS A O 1
ATOM 751 N N . TRP A 1 91 ? 10.994 1.595 6.228 1.00 93.62 91 TRP A N 1
ATOM 752 C CA . TRP A 1 91 ? 10.488 2.161 4.991 1.00 93.62 91 TRP A CA 1
ATOM 753 C C . TRP A 1 91 ? 11.635 2.176 3.978 1.00 93.62 91 TRP A C 1
ATOM 755 O O . TRP A 1 91 ? 12.789 2.304 4.407 1.00 93.62 91 TRP A O 1
ATOM 765 N N . PRO A 1 92 ? 11.373 1.980 2.676 1.00 90.31 92 PRO A N 1
ATOM 766 C CA . PRO A 1 92 ? 12.401 2.173 1.662 1.00 90.31 92 PRO A CA 1
ATOM 767 C C . PRO A 1 92 ? 12.936 3.606 1.715 1.00 90.31 92 PRO A C 1
ATOM 769 O O . PRO A 1 92 ? 12.200 4.543 2.030 1.00 90.31 92 PRO A O 1
ATOM 772 N N . MET A 1 93 ? 14.230 3.766 1.426 1.00 88.25 93 MET A N 1
ATOM 773 C CA . MET A 1 93 ? 14.869 5.082 1.473 1.00 88.25 93 MET A CA 1
ATOM 774 C C . MET A 1 93 ? 14.299 6.002 0.407 1.00 88.25 93 MET A C 1
ATOM 776 O O . MET A 1 93 ? 14.177 7.179 0.668 1.00 88.25 93 MET A O 1
ATOM 780 N N . GLU A 1 94 ? 13.930 5.462 -0.748 1.00 88.19 94 GLU A N 1
ATOM 781 C CA . GLU A 1 94 ? 13.302 6.139 -1.883 1.00 88.19 94 GLU A CA 1
ATOM 782 C C . GLU A 1 94 ? 11.789 6.381 -1.728 1.00 88.19 94 GLU A C 1
ATOM 784 O O . GLU A 1 94 ? 11.158 6.859 -2.660 1.00 88.19 94 GLU A O 1
ATOM 789 N N . ASP A 1 95 ? 11.203 6.066 -0.566 1.00 91.81 95 ASP A N 1
ATOM 790 C CA . ASP A 1 95 ? 9.747 6.026 -0.362 1.00 91.81 95 ASP A CA 1
ATOM 791 C C . ASP A 1 95 ? 9.043 4.967 -1.240 1.00 91.81 95 ASP A C 1
ATOM 793 O O . ASP A 1 95 ? 9.686 4.173 -1.923 1.00 91.81 95 ASP A O 1
ATOM 797 N N . ILE A 1 96 ? 7.716 4.877 -1.148 1.00 93.94 96 ILE A N 1
ATOM 798 C CA . ILE A 1 96 ? 6.907 3.938 -1.932 1.00 93.94 96 ILE A CA 1
ATOM 799 C C . ILE A 1 96 ? 6.135 4.695 -3.007 1.00 93.94 96 ILE A C 1
ATOM 801 O O . ILE A 1 96 ? 5.366 5.605 -2.701 1.00 93.94 96 ILE A O 1
ATOM 805 N N . CYS A 1 97 ? 6.290 4.266 -4.258 1.00 94.56 97 CYS A N 1
ATOM 806 C CA . CYS A 1 97 ? 5.491 4.722 -5.393 1.00 94.56 97 CYS A CA 1
ATOM 807 C C . CYS A 1 97 ? 4.473 3.648 -5.803 1.00 94.56 97 CYS A C 1
ATOM 809 O O . CYS A 1 97 ? 4.825 2.464 -5.846 1.00 94.56 97 CYS A O 1
ATOM 811 N N . ALA A 1 98 ? 3.234 4.068 -6.081 1.00 96.44 98 ALA A N 1
ATOM 812 C CA . ALA A 1 98 ? 2.102 3.235 -6.492 1.00 96.44 98 ALA A CA 1
ATOM 813 C C . ALA A 1 98 ? 2.014 1.924 -5.682 1.00 96.44 98 ALA A C 1
ATOM 815 O O . ALA A 1 98 ? 2.348 0.845 -6.188 1.00 96.44 98 ALA A O 1
ATOM 816 N N . PRO A 1 99 ? 1.667 2.025 -4.382 1.00 96.88 99 PRO A N 1
ATOM 817 C CA . PRO A 1 99 ? 1.619 0.881 -3.482 1.00 96.88 99 PRO A CA 1
ATOM 818 C C . PRO A 1 99 ? 0.538 -0.129 -3.876 1.00 96.88 99 PRO A C 1
ATOM 820 O O . PRO A 1 99 ? -0.598 0.240 -4.162 1.00 96.88 99 PRO A O 1
ATOM 823 N N . ALA A 1 100 ? 0.854 -1.415 -3.726 1.00 96.94 100 ALA A N 1
ATOM 824 C CA . ALA A 1 100 ? -0.143 -2.478 -3.642 1.00 96.94 100 ALA A CA 1
ATOM 825 C C . ALA A 1 100 ? -0.139 -3.065 -2.233 1.00 96.94 100 ALA A C 1
ATOM 827 O O . ALA A 1 100 ? 0.922 -3.386 -1.691 1.00 96.94 100 ALA A O 1
ATOM 828 N N . ALA A 1 101 ? -1.317 -3.234 -1.640 1.00 97.25 101 ALA A N 1
ATOM 829 C CA . ALA A 1 101 ? -1.463 -3.806 -0.309 1.00 97.25 101 ALA A CA 1
ATOM 830 C C . ALA A 1 101 ? -2.506 -4.921 -0.313 1.00 97.25 101 ALA A C 1
ATOM 832 O O . ALA A 1 101 ? -3.526 -4.825 -0.993 1.00 97.25 101 ALA A O 1
ATOM 833 N N . LEU A 1 102 ? -2.255 -5.968 0.469 1.00 96.38 102 LEU A N 1
ATOM 834 C CA . LEU A 1 102 ? -3.159 -7.106 0.590 1.00 96.38 102 LEU A CA 1
ATOM 835 C C . LEU A 1 102 ? -3.193 -7.610 2.032 1.00 96.38 102 LEU A C 1
ATOM 837 O O . LEU A 1 102 ? -2.160 -7.712 2.690 1.00 96.38 102 LEU A O 1
ATOM 841 N N . SER A 1 103 ? -4.389 -7.929 2.519 1.00 97.31 103 SER A N 1
ATOM 842 C CA . SER A 1 103 ? -4.602 -8.539 3.828 1.00 97.31 103 SER A CA 1
ATOM 843 C C . SER A 1 103 ? -4.971 -10.000 3.636 1.00 97.31 103 SER A C 1
ATOM 845 O O . SER A 1 103 ? -6.030 -10.283 3.086 1.00 97.31 103 SER A O 1
ATOM 847 N N . VAL A 1 104 ? -4.144 -10.909 4.146 1.00 96.25 104 VAL A N 1
ATOM 848 C CA . VAL A 1 104 ? -4.430 -12.347 4.152 1.00 96.25 104 VAL A CA 1
ATOM 849 C C . VAL A 1 104 ? -4.269 -12.867 5.570 1.00 96.25 104 VAL A C 1
ATOM 851 O O . VAL A 1 104 ? -3.204 -12.734 6.177 1.00 96.25 104 VAL A O 1
ATOM 854 N N . ARG A 1 105 ? -5.334 -13.475 6.104 1.00 94.88 105 ARG A N 1
ATOM 855 C CA . ARG A 1 105 ? -5.385 -14.009 7.475 1.00 94.88 105 ARG A CA 1
ATOM 856 C C . ARG A 1 105 ? -4.982 -12.943 8.504 1.00 94.88 105 ARG A C 1
ATOM 858 O O . ARG A 1 105 ? -5.708 -11.975 8.718 1.00 94.88 105 ARG A O 1
ATOM 865 N N . ASP A 1 106 ? -3.838 -13.120 9.160 1.00 96.62 106 ASP A N 1
ATOM 866 C CA . ASP A 1 106 ? -3.334 -12.227 10.194 1.00 96.62 106 ASP A CA 1
ATOM 867 C C . ASP A 1 106 ? -2.269 -11.234 9.710 1.00 96.62 106 ASP A C 1
ATOM 869 O O . ASP A 1 106 ? -1.792 -10.434 10.521 1.00 96.62 106 ASP A O 1
ATOM 873 N N . THR A 1 107 ? -1.937 -11.258 8.418 1.00 97.19 107 THR A N 1
ATOM 874 C CA . THR A 1 107 ? -0.797 -10.547 7.843 1.00 97.19 107 THR A CA 1
ATOM 875 C C . THR A 1 107 ? -1.225 -9.553 6.760 1.00 97.19 107 THR A C 1
ATOM 877 O O . THR A 1 107 ? -2.000 -9.869 5.858 1.00 97.19 107 THR A O 1
ATOM 880 N N . LEU A 1 108 ? -0.695 -8.334 6.849 1.00 98.00 108 LEU A N 1
ATOM 881 C CA . LEU A 1 108 ? -0.761 -7.305 5.815 1.00 98.00 108 LEU A CA 1
ATOM 882 C C . LEU A 1 108 ? 0.543 -7.317 5.019 1.00 98.00 108 LEU A C 1
ATOM 884 O O . LEU A 1 108 ? 1.619 -7.213 5.607 1.00 98.00 108 LEU A O 1
ATOM 888 N N . TYR A 1 109 ? 0.446 -7.400 3.699 1.00 96.44 109 TYR A N 1
ATOM 889 C CA . TYR A 1 109 ? 1.561 -7.337 2.758 1.00 96.44 109 TYR A CA 1
ATOM 890 C C . TYR A 1 109 ? 1.549 -6.002 2.019 1.00 96.44 109 TYR A C 1
ATOM 892 O O . TYR A 1 109 ? 0.479 -5.479 1.707 1.00 96.44 109 TYR A O 1
ATOM 900 N N . LEU A 1 110 ? 2.734 -5.464 1.740 1.00 96.44 110 LEU A N 1
ATOM 901 C CA . LEU A 1 110 ? 2.929 -4.183 1.071 1.00 96.44 110 LEU A CA 1
ATOM 902 C C . LEU A 1 110 ? 4.027 -4.302 0.013 1.00 96.44 110 LEU A C 1
ATOM 904 O O . LEU A 1 110 ? 5.163 -4.690 0.304 1.00 96.44 110 LEU A O 1
ATOM 908 N N . PHE A 1 111 ? 3.664 -3.922 -1.202 1.00 93.88 111 PHE A N 1
ATOM 909 C CA . PHE A 1 111 ? 4.481 -3.950 -2.404 1.00 93.88 111 PHE A CA 1
ATOM 910 C C . PHE A 1 111 ? 4.528 -2.544 -2.993 1.00 93.88 111 PHE A C 1
ATOM 912 O O . PHE A 1 111 ? 3.624 -1.738 -2.771 1.00 93.88 111 PHE A O 1
ATOM 919 N N . GLN A 1 112 ? 5.572 -2.266 -3.764 1.00 93.00 112 GLN A N 1
ATOM 920 C CA . GLN A 1 112 ? 5.736 -0.999 -4.464 1.00 93.00 112 GLN A CA 1
ATOM 921 C C . GLN A 1 112 ? 6.008 -1.230 -5.943 1.00 93.00 112 GLN A C 1
ATOM 923 O O . GLN A 1 112 ? 6.564 -2.267 -6.319 1.00 93.00 112 GLN A O 1
ATOM 928 N N . SER A 1 113 ? 5.665 -0.237 -6.756 1.00 92.88 113 SER A N 1
ATOM 929 C CA . SER A 1 113 ? 5.991 -0.227 -8.176 1.00 92.88 113 SER A CA 1
ATOM 930 C C . SER A 1 113 ? 7.488 -0.248 -8.400 1.00 92.88 113 SER A C 1
ATOM 932 O O . SER A 1 113 ? 8.241 0.493 -7.759 1.00 92.88 113 SER A O 1
ATOM 934 N N . THR A 1 114 ? 7.949 -1.101 -9.315 1.00 87.81 114 THR A N 1
ATOM 935 C CA . THR A 1 114 ? 9.377 -1.146 -9.604 1.00 87.81 114 THR A CA 1
ATOM 936 C C . THR A 1 114 ? 9.764 -1.788 -10.931 1.00 87.81 114 THR A C 1
ATOM 938 O O . THR A 1 114 ? 9.175 -2.770 -11.369 1.00 87.81 114 THR A O 1
ATOM 941 N N . PHE A 1 115 ? 10.842 -1.261 -11.517 1.00 83.38 115 PHE A N 1
ATOM 942 C CA . PHE A 1 115 ? 11.642 -1.919 -12.557 1.00 83.38 115 PHE A CA 1
ATOM 943 C C . PHE A 1 115 ? 12.962 -2.491 -12.011 1.00 83.38 115 PHE A C 1
ATOM 945 O O . PHE A 1 115 ? 13.785 -2.984 -12.768 1.00 83.38 115 PHE A O 1
ATOM 952 N N . GLN A 1 116 ? 13.189 -2.399 -10.698 1.00 82.69 116 GLN A N 1
ATOM 953 C CA . GLN A 1 116 ? 14.416 -2.813 -10.019 1.00 82.69 116 GLN A CA 1
ATOM 954 C C . GLN A 1 116 ? 14.096 -3.810 -8.903 1.00 82.69 116 GLN A C 1
ATOM 956 O O . GLN A 1 116 ? 12.944 -4.025 -8.534 1.00 82.69 116 GLN A O 1
ATOM 961 N N . GLN A 1 117 ? 15.123 -4.414 -8.307 1.00 82.94 117 GLN A N 1
ATOM 962 C CA . GLN A 1 117 ? 14.914 -5.240 -7.123 1.00 82.94 117 GLN A CA 1
ATOM 963 C C . GLN A 1 117 ? 14.512 -4.362 -5.937 1.00 82.94 117 GLN A C 1
ATOM 965 O O . GLN A 1 117 ? 15.295 -3.542 -5.457 1.00 82.94 117 GLN A O 1
ATOM 970 N N . ARG A 1 118 ? 13.296 -4.564 -5.433 1.00 86.88 118 ARG A N 1
ATOM 971 C CA . ARG A 1 118 ? 12.782 -3.893 -4.236 1.00 86.88 118 ARG A CA 1
ATOM 972 C C . ARG A 1 118 ? 12.342 -4.912 -3.185 1.00 86.88 118 ARG A C 1
ATOM 974 O O . ARG A 1 118 ? 12.043 -6.052 -3.543 1.00 86.88 118 ARG A O 1
ATOM 981 N N . PRO A 1 119 ? 12.328 -4.538 -1.897 1.00 88.44 119 PRO A N 1
ATOM 982 C CA . PRO A 1 119 ? 11.780 -5.386 -0.848 1.00 88.44 119 PRO A CA 1
ATOM 983 C C . PRO A 1 119 ? 10.248 -5.418 -0.884 1.00 88.44 119 PRO A C 1
ATOM 985 O O . PRO A 1 119 ? 9.604 -4.408 -1.167 1.00 88.44 119 PRO A O 1
ATOM 988 N N . ILE A 1 120 ? 9.679 -6.554 -0.490 1.00 90.88 120 ILE A N 1
ATOM 989 C CA . ILE A 1 120 ? 8.287 -6.683 -0.057 1.00 90.88 120 ILE A CA 1
ATOM 990 C C . ILE A 1 120 ? 8.267 -6.578 1.464 1.00 90.88 120 ILE A C 1
ATOM 992 O O . ILE A 1 120 ? 9.043 -7.241 2.167 1.00 90.88 120 ILE A O 1
ATOM 996 N N . PHE A 1 121 ? 7.349 -5.773 1.984 1.00 94.94 121 PHE A N 1
ATOM 997 C CA . PHE A 1 121 ? 7.113 -5.679 3.414 1.00 94.94 121 PHE A CA 1
ATOM 998 C C . PHE A 1 121 ? 5.898 -6.502 3.824 1.00 94.94 121 PHE A C 1
ATOM 1000 O O . PHE A 1 121 ? 4.942 -6.656 3.069 1.00 94.94 121 PHE A O 1
ATOM 1007 N N . PHE A 1 122 ? 5.921 -6.989 5.059 1.00 96.19 122 PHE A N 1
ATOM 1008 C CA . PHE A 1 122 ? 4.735 -7.512 5.720 1.00 96.19 122 PHE A CA 1
ATOM 1009 C C . PHE A 1 122 ? 4.630 -7.006 7.159 1.00 96.19 122 PHE A C 1
ATOM 1011 O O . PHE A 1 122 ? 5.616 -6.556 7.758 1.00 96.19 122 PHE A O 1
ATOM 1018 N N . SER A 1 123 ? 3.435 -7.103 7.732 1.00 97.94 123 SER A N 1
ATOM 1019 C CA . SER A 1 123 ? 3.166 -6.799 9.132 1.00 97.94 123 SER A CA 1
ATOM 1020 C C . SER A 1 123 ? 2.031 -7.641 9.695 1.00 97.94 123 SER A C 1
ATOM 1022 O O . SER A 1 123 ? 1.014 -7.837 9.043 1.00 97.94 123 SER A O 1
ATOM 1024 N N . THR A 1 124 ? 2.185 -8.068 10.945 1.00 97.94 124 THR A N 1
ATOM 1025 C CA . THR A 1 124 ? 1.108 -8.634 11.774 1.00 97.94 124 THR A CA 1
ATOM 1026 C C . THR A 1 124 ? 0.551 -7.614 12.776 1.00 97.94 124 THR A C 1
ATOM 1028 O O . THR A 1 124 ? -0.399 -7.918 13.492 1.00 97.94 124 THR A O 1
ATOM 1031 N N . GLU A 1 125 ? 1.163 -6.423 12.848 1.00 97.69 125 GLU A N 1
ATOM 1032 C CA . GLU A 1 125 ? 0.816 -5.305 13.743 1.00 97.69 125 GLU A CA 1
ATOM 1033 C C . GLU A 1 125 ? 0.920 -3.954 12.983 1.00 97.69 125 GLU A C 1
ATOM 1035 O O . GLU A 1 125 ? 1.710 -3.071 13.367 1.00 97.69 125 GLU A O 1
ATOM 1040 N N . PRO A 1 126 ? 0.213 -3.793 11.842 1.00 98.06 126 PRO A N 1
ATOM 1041 C CA . PRO A 1 126 ? 0.328 -2.603 10.995 1.00 98.06 126 PRO A CA 1
ATOM 1042 C C . PRO A 1 126 ? -0.125 -1.320 11.710 1.00 98.06 126 PRO A C 1
ATOM 1044 O O . PRO A 1 126 ? 0.427 -0.248 11.486 1.00 98.06 126 PRO A O 1
ATOM 1047 N N . GLU A 1 127 ? -1.042 -1.399 12.671 1.00 98.00 127 GLU A N 1
ATOM 1048 C CA . GLU A 1 127 ? -1.482 -0.262 13.485 1.00 98.00 127 GLU A CA 1
ATOM 1049 C C . GLU A 1 127 ? -0.360 0.346 14.346 1.00 98.00 127 GLU A C 1
ATOM 1051 O O . GLU A 1 127 ? -0.439 1.509 14.751 1.00 98.00 127 GLU A O 1
ATOM 1056 N N . LYS A 1 128 ? 0.705 -0.426 14.606 1.00 98.12 128 LYS A N 1
ATOM 1057 C CA . LYS A 1 128 ? 1.913 -0.001 15.335 1.00 98.12 128 LYS A CA 1
ATOM 1058 C C . LYS A 1 128 ? 3.080 0.354 14.409 1.00 98.12 128 LYS A C 1
ATOM 1060 O O . LYS A 1 128 ? 4.199 0.545 14.895 1.00 98.12 128 LYS A O 1
ATOM 1065 N N . GLY A 1 129 ? 2.875 0.375 13.090 1.00 97.88 129 GLY A N 1
ATOM 1066 C CA . GLY A 1 129 ? 3.937 0.668 12.128 1.00 97.88 129 GLY A CA 1
ATOM 1067 C C . GLY A 1 129 ? 4.984 -0.446 12.000 1.00 97.88 129 GLY A C 1
ATOM 1068 O O . GLY A 1 129 ? 6.096 -0.210 11.519 1.00 97.88 129 GLY A O 1
ATOM 1069 N N . LYS A 1 130 ? 4.721 -1.670 12.476 1.00 98.00 130 LYS A N 1
ATOM 1070 C CA . LYS A 1 130 ? 5.751 -2.723 12.563 1.00 98.00 130 LYS A CA 1
ATOM 1071 C C . LYS A 1 130 ? 5.906 -3.496 11.257 1.00 98.00 130 LYS A C 1
ATOM 1073 O O . LYS A 1 130 ? 5.434 -4.622 11.134 1.00 98.00 130 LYS A O 1
ATOM 1078 N N . LEU A 1 131 ? 6.620 -2.909 10.298 1.00 96.88 131 LEU A N 1
ATOM 1079 C CA . LEU A 1 131 ? 6.995 -3.580 9.053 1.00 96.88 131 LEU A CA 1
ATOM 1080 C C . LEU A 1 131 ? 8.241 -4.474 9.214 1.00 96.88 131 LEU A C 1
ATOM 1082 O O . LEU A 1 131 ? 9.233 -4.137 9.882 1.00 96.88 131 LEU A O 1
ATOM 1086 N N . LYS A 1 132 ? 8.196 -5.635 8.563 1.00 95.56 132 LYS A N 1
ATOM 1087 C CA . LYS A 1 132 ? 9.286 -6.606 8.413 1.00 95.56 132 LYS A CA 1
ATOM 1088 C C . LYS A 1 132 ? 9.489 -6.905 6.929 1.00 95.56 132 LYS A C 1
ATOM 1090 O O . LYS A 1 132 ? 8.567 -6.749 6.140 1.00 95.56 132 LYS A O 1
ATOM 1095 N N . PHE A 1 133 ? 10.694 -7.329 6.560 1.00 92.88 133 PHE A N 1
ATOM 1096 C CA . PHE A 1 133 ? 10.957 -7.817 5.208 1.00 92.88 133 PHE A CA 1
ATOM 1097 C C . PHE A 1 133 ? 10.326 -9.189 5.046 1.00 92.88 133 PHE A C 1
ATOM 1099 O O . PHE A 1 133 ? 10.663 -10.093 5.810 1.00 92.88 133 PHE A O 1
ATOM 1106 N N . PHE A 1 134 ? 9.447 -9.334 4.063 1.00 88.50 134 PHE A N 1
ATOM 1107 C CA . PHE A 1 134 ? 9.014 -10.649 3.614 1.00 88.50 134 PHE A CA 1
ATOM 1108 C C . PHE A 1 134 ? 10.137 -11.278 2.788 1.00 88.50 134 PHE A C 1
ATOM 1110 O O . PHE A 1 134 ? 10.647 -12.346 3.108 1.00 88.50 134 PHE A O 1
ATOM 1117 N N . ASN A 1 135 ? 10.626 -10.517 1.810 1.00 83.38 135 ASN A N 1
ATOM 1118 C CA . ASN A 1 135 ? 11.894 -10.739 1.137 1.00 83.38 135 ASN A CA 1
ATOM 1119 C C . ASN A 1 135 ? 12.740 -9.458 1.222 1.00 83.38 135 ASN A C 1
ATOM 1121 O O . ASN A 1 135 ? 12.236 -8.350 1.410 1.00 83.38 135 ASN A O 1
ATOM 1125 N N . ARG A 1 136 ? 14.064 -9.605 1.133 1.00 79.88 136 ARG A N 1
ATOM 1126 C CA . ARG A 1 136 ? 14.961 -8.438 1.065 1.00 79.88 136 ARG A CA 1
ATOM 1127 C C . ARG A 1 136 ? 15.054 -7.882 -0.350 1.00 79.88 136 ARG A C 1
ATOM 1129 O O . ARG A 1 136 ? 15.230 -6.682 -0.503 1.00 79.88 136 ARG A O 1
ATOM 1136 N N . TRP A 1 137 ? 14.916 -8.758 -1.342 1.00 77.88 137 TRP A N 1
ATOM 1137 C CA . TRP A 1 137 ? 15.031 -8.443 -2.756 1.00 77.88 137 TRP A CA 1
ATOM 1138 C C . TRP A 1 137 ? 14.063 -9.314 -3.549 1.00 77.88 137 TRP A C 1
ATOM 1140 O O . TRP A 1 137 ? 14.049 -10.536 -3.378 1.00 77.88 137 TRP A O 1
ATOM 1150 N N . LEU A 1 138 ? 13.283 -8.687 -4.426 1.00 70.44 138 LEU A N 1
ATOM 1151 C CA . LEU A 1 138 ? 12.635 -9.373 -5.539 1.00 70.44 138 LEU A CA 1
ATOM 1152 C C . LEU A 1 138 ? 13.690 -9.978 -6.485 1.00 70.44 138 LEU A C 1
ATOM 1154 O O . LEU A 1 138 ? 14.817 -9.479 -6.536 1.00 70.44 138 LEU A O 1
ATOM 1158 N N . PRO A 1 139 ? 13.363 -11.040 -7.239 1.00 68.31 139 PRO A N 1
ATOM 1159 C CA . PRO A 1 139 ? 14.243 -11.558 -8.280 1.00 68.31 139 PRO A CA 1
ATOM 1160 C C . PRO A 1 139 ? 14.510 -10.480 -9.337 1.00 68.31 139 PRO A C 1
ATOM 1162 O O . PRO A 1 139 ? 13.687 -9.590 -9.555 1.00 68.31 139 PRO A O 1
ATOM 1165 N N . LEU A 1 140 ? 15.678 -10.553 -9.982 1.00 64.38 140 LEU A N 1
ATOM 1166 C CA . LEU A 1 140 ? 15.993 -9.705 -11.131 1.00 64.38 140 LEU A CA 1
ATOM 1167 C C . LEU A 1 140 ? 15.027 -10.049 -12.262 1.00 64.38 140 LEU A C 1
ATOM 1169 O O . LEU A 1 140 ? 15.134 -11.103 -12.886 1.00 64.38 140 LEU A O 1
ATOM 1173 N N . LEU A 1 141 ? 14.075 -9.157 -12.500 1.00 65.00 141 LEU A N 1
ATOM 1174 C CA . LEU A 1 141 ? 13.273 -9.172 -13.710 1.00 65.00 141 LEU A CA 1
ATOM 1175 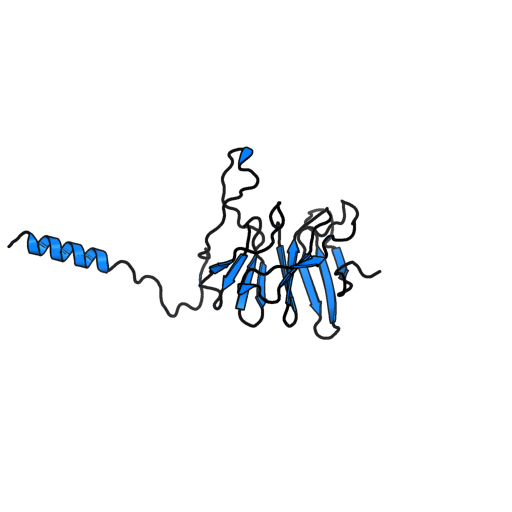C C . LEU A 1 141 ? 14.016 -8.368 -14.781 1.00 65.00 141 LEU A C 1
ATOM 1177 O O . LEU A 1 141 ? 14.737 -7.433 -14.432 1.00 65.00 141 LEU A O 1
ATOM 1181 N N . PRO A 1 142 ? 13.862 -8.701 -16.074 1.00 65.75 142 PRO A N 1
ATOM 1182 C CA . PRO A 1 142 ? 14.317 -7.817 -17.137 1.00 65.75 142 PRO A CA 1
ATOM 1183 C C . PRO A 1 142 ? 13.736 -6.416 -16.920 1.00 65.75 142 PRO A C 1
ATOM 1185 O O . PRO A 1 142 ? 12.539 -6.291 -16.650 1.00 65.75 142 PRO A O 1
ATOM 1188 N N . ASP A 1 143 ? 14.562 -5.380 -17.078 1.00 60.78 143 ASP A N 1
ATOM 1189 C CA . ASP A 1 143 ? 14.210 -3.977 -16.793 1.00 60.78 143 ASP A CA 1
ATOM 1190 C C . ASP A 1 143 ? 12.934 -3.496 -17.517 1.00 60.78 143 ASP A C 1
ATOM 1192 O O . ASP A 1 143 ? 12.312 -2.514 -17.123 1.00 60.78 143 ASP A O 1
ATOM 1196 N N . THR A 1 144 ? 12.514 -4.198 -18.572 1.00 60.09 144 THR A N 1
ATOM 1197 C CA . THR A 1 144 ? 11.327 -3.900 -19.382 1.00 60.09 144 THR A CA 1
ATOM 1198 C C . THR A 1 144 ? 10.031 -4.565 -18.900 1.00 60.09 144 THR A C 1
ATOM 1200 O O . THR A 1 144 ? 8.976 -4.282 -19.463 1.00 60.09 144 THR A O 1
ATOM 1203 N N . ILE A 1 145 ? 10.080 -5.456 -17.901 1.00 69.25 145 ILE A N 1
ATOM 1204 C CA . ILE A 1 145 ? 8.940 -6.302 -17.476 1.00 69.25 145 ILE A CA 1
ATOM 1205 C C . ILE A 1 145 ? 8.682 -6.205 -15.957 1.00 69.25 145 ILE A C 1
ATOM 1207 O O . ILE A 1 145 ? 7.817 -6.899 -15.426 1.00 69.25 145 ILE A O 1
ATOM 1211 N N . GLY A 1 146 ? 9.396 -5.336 -15.234 1.00 74.69 146 GLY A N 1
ATOM 1212 C CA . GLY A 1 146 ? 9.183 -5.148 -13.795 1.00 74.69 146 GLY A CA 1
ATOM 1213 C C . GLY A 1 146 ? 7.736 -4.756 -13.431 1.00 74.69 146 GLY A C 1
ATOM 1214 O O . GLY A 1 146 ? 7.049 -4.135 -14.249 1.00 74.69 146 GLY A O 1
ATOM 1215 N N . PRO A 1 147 ? 7.252 -5.123 -12.226 1.00 86.62 147 PRO A N 1
ATOM 1216 C CA . PRO A 1 147 ? 5.881 -4.892 -11.788 1.00 86.62 147 PRO A CA 1
ATOM 1217 C C . PRO A 1 147 ? 5.629 -3.421 -11.454 1.00 86.62 147 PRO A C 1
ATOM 1219 O O . PRO A 1 147 ? 5.602 -3.014 -10.293 1.00 86.62 147 PRO A O 1
ATOM 1222 N N . TRP A 1 148 ? 5.471 -2.607 -12.492 1.00 91.94 148 TRP A N 1
ATOM 1223 C CA . TRP A 1 148 ? 5.049 -1.217 -12.376 1.00 91.94 148 TRP A CA 1
ATOM 1224 C C . TRP A 1 148 ? 3.524 -1.119 -12.259 1.00 91.94 148 TRP A C 1
ATOM 1226 O O . TRP A 1 148 ? 2.810 -1.760 -13.031 1.00 91.94 148 TRP A O 1
ATOM 1236 N N . ASP A 1 149 ? 3.046 -0.323 -11.305 1.00 94.19 149 ASP A N 1
ATOM 1237 C CA . ASP A 1 149 ? 1.653 -0.230 -10.850 1.00 94.19 149 ASP A CA 1
ATOM 1238 C C . ASP A 1 149 ? 1.048 -1.611 -10.519 1.00 94.19 149 ASP A C 1
ATOM 1240 O O . ASP A 1 149 ? 0.123 -2.074 -11.194 1.00 94.19 149 ASP A O 1
ATOM 1244 N N . PRO A 1 150 ? 1.598 -2.334 -9.521 1.00 94.12 150 PRO A N 1
ATOM 1245 C CA . PRO A 1 150 ? 1.154 -3.682 -9.219 1.00 94.12 150 PRO A CA 1
ATOM 1246 C C . PRO A 1 150 ? -0.221 -3.705 -8.541 1.00 94.12 150 PRO A C 1
ATOM 1248 O O . PRO A 1 150 ? -0.598 -2.816 -7.783 1.00 94.12 150 PRO A O 1
ATOM 1251 N N . ALA A 1 151 ? -0.930 -4.811 -8.732 1.00 95.19 151 ALA A N 1
ATOM 1252 C CA . ALA A 1 151 ? -2.071 -5.24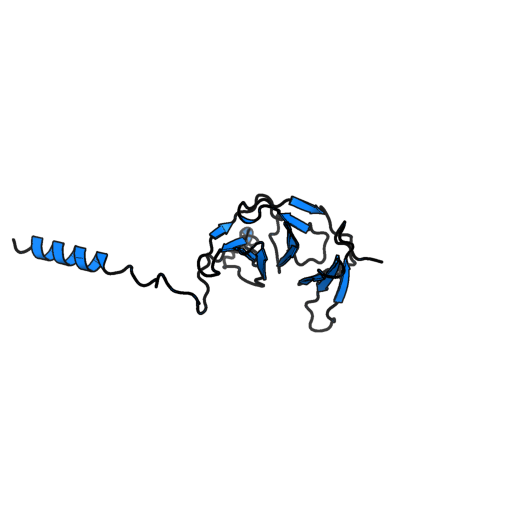1 -7.939 1.00 95.19 151 ALA A CA 1
ATOM 1253 C C . ALA A 1 151 ? -1.865 -6.705 -7.536 1.00 95.19 151 ALA A C 1
ATOM 1255 O O . ALA A 1 151 ? -1.454 -7.527 -8.356 1.00 95.19 151 ALA A O 1
ATOM 1256 N N . ILE A 1 152 ? -2.148 -7.039 -6.275 1.00 93.31 152 ILE A N 1
ATOM 1257 C CA . ILE A 1 152 ? -1.962 -8.391 -5.731 1.00 93.31 152 ILE A CA 1
ATOM 1258 C C . ILE A 1 152 ? -3.311 -8.978 -5.371 1.00 93.31 152 ILE A C 1
ATOM 1260 O O . ILE A 1 152 ? -4.153 -8.307 -4.776 1.00 93.31 152 ILE A O 1
ATOM 1264 N N . PHE A 1 153 ? -3.490 -10.245 -5.713 1.00 94.88 153 PHE A N 1
ATOM 1265 C CA . PHE A 1 153 ? -4.690 -11.005 -5.429 1.00 94.88 153 PHE A CA 1
ATOM 1266 C C . PHE A 1 153 ? -4.317 -12.341 -4.789 1.00 94.88 153 PHE A C 1
ATOM 1268 O O . PHE A 1 153 ? -3.370 -13.002 -5.216 1.00 94.88 153 PHE A O 1
ATOM 1275 N N . HIS A 1 154 ? -5.074 -12.731 -3.772 1.00 95.38 154 HIS A N 1
ATOM 1276 C CA . HIS A 1 154 ? -5.004 -14.046 -3.150 1.00 95.38 154 HIS A CA 1
ATOM 1277 C C . HIS A 1 154 ? -6.382 -14.690 -3.264 1.00 95.38 154 HIS A C 1
ATOM 1279 O O . HIS A 1 154 ? -7.392 -14.057 -2.962 1.00 95.38 154 HIS A O 1
ATOM 1285 N N . ASP A 1 155 ? -6.401 -15.915 -3.775 1.00 96.31 155 ASP A N 1
ATOM 1286 C CA . ASP A 1 155 ? -7.590 -16.748 -3.873 1.00 96.31 155 ASP A CA 1
ATOM 1287 C C . ASP A 1 155 ? -7.695 -17.607 -2.608 1.00 96.31 155 ASP A C 1
ATOM 1289 O O . ASP A 1 155 ? -6.921 -18.550 -2.427 1.00 96.31 155 ASP A O 1
ATOM 1293 N N . ASP A 1 156 ? -8.648 -17.272 -1.738 1.00 94.62 156 ASP A N 1
ATOM 1294 C CA . ASP A 1 156 ? -8.855 -17.949 -0.455 1.00 94.62 156 ASP A CA 1
ATOM 1295 C C . ASP A 1 156 ? -9.243 -19.432 -0.605 1.00 94.62 156 ASP A C 1
ATOM 1297 O O . ASP A 1 156 ? -8.927 -20.232 0.279 1.00 94.62 156 ASP A O 1
ATOM 1301 N N . ASP A 1 157 ? -9.883 -19.824 -1.715 1.00 96.75 157 ASP A N 1
ATOM 1302 C CA . ASP A 1 157 ? -10.344 -21.201 -1.935 1.00 96.75 157 ASP A CA 1
ATOM 1303 C C . ASP A 1 157 ? -9.197 -22.126 -2.362 1.00 96.75 157 ASP A C 1
ATOM 1305 O O . ASP A 1 157 ? -9.173 -23.310 -2.010 1.00 96.75 157 ASP A O 1
ATOM 1309 N N . THR A 1 158 ? -8.240 -21.601 -3.132 1.00 95.81 158 THR A N 1
ATOM 1310 C CA . THR A 1 158 ? -7.118 -22.388 -3.673 1.00 95.81 158 THR A CA 1
ATOM 1311 C C . THR A 1 158 ? -5.767 -22.084 -3.032 1.00 95.81 158 THR A C 1
ATOM 1313 O O . THR A 1 158 ? -4.787 -22.773 -3.319 1.00 95.81 158 THR A O 1
ATOM 1316 N N . ASP A 1 159 ? -5.708 -21.075 -2.164 1.00 92.75 159 ASP A N 1
ATOM 1317 C CA . ASP A 1 159 ? -4.497 -20.509 -1.562 1.00 92.75 159 ASP A CA 1
ATOM 1318 C C . ASP A 1 159 ? -3.452 -20.034 -2.592 1.00 92.75 159 ASP A C 1
ATOM 1320 O O . ASP A 1 159 ? -2.247 -20.000 -2.327 1.00 92.75 159 ASP A O 1
ATOM 1324 N N . ARG A 1 160 ? -3.906 -19.667 -3.797 1.00 93.44 160 ARG A N 1
ATOM 1325 C CA . ARG A 1 160 ? -3.044 -19.200 -4.891 1.00 93.44 160 ARG A CA 1
ATOM 1326 C C . ARG A 1 160 ? -2.908 -17.688 -4.871 1.00 93.44 160 ARG A C 1
ATOM 1328 O O . ARG A 1 160 ? -3.847 -16.959 -4.567 1.00 93.44 160 ARG A O 1
ATOM 1335 N N . TRP A 1 161 ? -1.719 -17.222 -5.228 1.00 93.44 161 TRP A N 1
ATOM 1336 C CA . TRP A 1 161 ? -1.364 -15.808 -5.229 1.00 93.44 161 TRP A CA 1
ATOM 1337 C C . TRP A 1 161 ? -1.082 -15.346 -6.645 1.00 93.44 161 TRP A C 1
ATOM 1339 O O . TRP A 1 161 ? -0.466 -16.065 -7.424 1.00 93.44 161 TRP A O 1
ATOM 1349 N N . PHE A 1 162 ? -1.495 -14.130 -6.971 1.00 92.75 162 PHE A N 1
ATOM 1350 C CA . PHE A 1 162 ? -1.319 -13.546 -8.290 1.00 92.75 162 PHE A CA 1
ATOM 1351 C C . PHE A 1 162 ? -0.882 -12.093 -8.172 1.00 92.75 162 PHE A C 1
ATOM 1353 O O . PHE A 1 162 ? -1.322 -11.366 -7.281 1.00 92.75 162 PHE A O 1
ATOM 1360 N N . MET A 1 163 ? -0.039 -11.666 -9.105 1.00 91.62 163 MET A N 1
ATOM 1361 C CA . MET A 1 163 ? 0.293 -10.265 -9.326 1.00 91.62 163 MET A CA 1
ATOM 1362 C C . MET A 1 163 ? -0.109 -9.886 -10.741 1.00 91.62 163 MET A C 1
ATOM 1364 O O . MET A 1 163 ? 0.206 -10.605 -11.690 1.00 91.62 163 MET A O 1
ATOM 1368 N N . TYR A 1 164 ? -0.764 -8.741 -10.862 1.00 93.50 164 TYR A N 1
ATOM 1369 C CA . TYR A 1 164 ? -1.062 -8.073 -12.119 1.00 93.50 164 TYR A CA 1
ATOM 1370 C C . TYR A 1 164 ? -0.338 -6.736 -12.134 1.00 93.50 164 TYR A C 1
ATOM 1372 O O . TYR A 1 164 ? -0.206 -6.107 -11.087 1.00 93.50 164 TYR A O 1
ATOM 1380 N N . TRP A 1 165 ? 0.164 -6.312 -13.286 1.00 93.38 165 TRP A N 1
ATOM 1381 C CA . TRP A 1 165 ? 0.898 -5.053 -13.391 1.00 93.38 165 TRP A CA 1
ATOM 1382 C C . TRP A 1 165 ? 0.899 -4.523 -14.817 1.00 93.38 165 TRP A C 1
ATOM 1384 O O . TRP A 1 165 ? 0.662 -5.259 -15.777 1.00 93.38 165 TRP A O 1
ATOM 1394 N N . GLY A 1 166 ? 1.220 -3.245 -14.959 1.00 90.56 166 GLY A N 1
ATOM 1395 C CA . GLY A 1 166 ? 1.372 -2.592 -16.247 1.00 90.56 166 GLY A CA 1
ATOM 1396 C C . GLY A 1 166 ? 0.837 -1.170 -16.212 1.00 90.56 166 GLY A C 1
ATOM 1397 O O . GLY A 1 166 ? -0.291 -0.923 -15.802 1.00 90.56 166 GLY A O 1
ATOM 1398 N N . SER A 1 167 ? 1.647 -0.244 -16.714 1.00 89.19 167 SER A N 1
ATOM 1399 C CA . SER A 1 167 ? 1.289 1.164 -16.867 1.00 89.19 167 SER A CA 1
ATOM 1400 C C . SER A 1 167 ? 1.876 1.656 -18.179 1.00 89.19 167 SER A C 1
ATOM 1402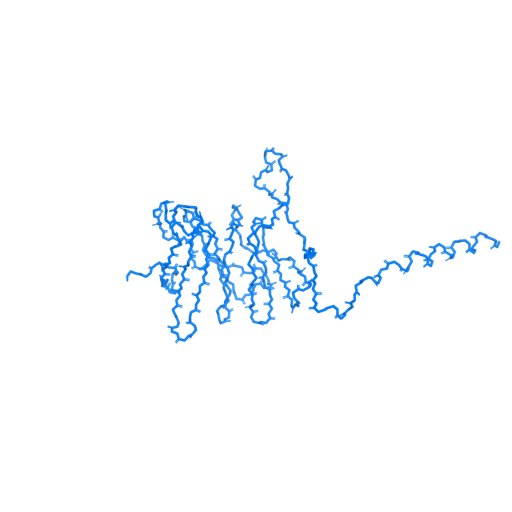 O O . SER A 1 167 ? 3.029 2.078 -18.271 1.00 89.19 167 SER A O 1
ATOM 1404 N N . SER A 1 168 ? 1.130 1.447 -19.262 1.00 86.38 168 SER A N 1
ATOM 1405 C CA . SER A 1 168 ? 1.588 1.763 -20.610 1.00 86.38 168 SER A CA 1
ATOM 1406 C C . SER A 1 168 ? 0.421 2.003 -21.554 1.00 86.38 168 SER A C 1
ATOM 1408 O O . SER A 1 168 ? -0.643 1.407 -21.427 1.00 86.38 168 SER A O 1
ATOM 1410 N N . ASN A 1 169 ? 0.652 2.857 -22.547 1.00 89.50 169 ASN A N 1
ATOM 1411 C CA . ASN A 1 169 ? -0.248 3.058 -23.675 1.00 89.50 169 ASN A CA 1
ATOM 1412 C C . ASN A 1 169 ? 0.022 2.095 -24.849 1.00 89.50 169 ASN A C 1
ATOM 1414 O O . ASN A 1 169 ? -0.724 2.123 -25.825 1.00 89.50 169 ASN A O 1
ATOM 1418 N N . VAL A 1 170 ? 1.092 1.292 -24.792 1.00 90.62 170 VAL A N 1
ATOM 1419 C CA . VAL A 1 170 ? 1.513 0.386 -25.880 1.00 90.62 170 VAL A CA 1
ATOM 1420 C C . VAL A 1 170 ? 1.751 -1.056 -25.429 1.00 90.62 170 VAL A C 1
ATOM 1422 O O . VAL A 1 170 ? 1.630 -1.966 -26.245 1.00 90.62 170 VAL A O 1
ATOM 1425 N N . TYR A 1 171 ? 2.073 -1.282 -24.154 1.00 88.19 171 TYR A N 1
ATOM 1426 C CA 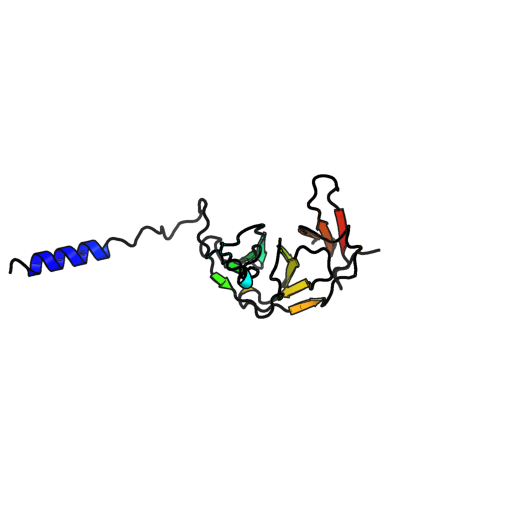. TYR A 1 171 ? 2.224 -2.620 -23.582 1.00 88.19 171 TYR A CA 1
ATOM 1427 C C . TYR A 1 171 ? 0.936 -3.063 -22.875 1.00 88.19 171 TYR A C 1
ATOM 1429 O O . TYR A 1 171 ? 0.233 -2.219 -22.317 1.00 88.19 171 TYR A O 1
ATOM 1437 N N . PRO A 1 172 ? 0.607 -4.368 -22.889 1.00 91.12 172 PRO A N 1
ATOM 1438 C CA . PRO A 1 172 ? -0.567 -4.883 -22.195 1.00 91.12 172 PRO A CA 1
ATOM 1439 C C . PRO A 1 172 ? -0.373 -4.872 -20.671 1.00 91.12 172 PRO A C 1
ATOM 1441 O O . PRO A 1 172 ? 0.729 -4.660 -20.165 1.00 91.12 172 PRO A O 1
ATOM 1444 N N . ILE A 1 173 ? -1.451 -5.182 -19.950 1.00 92.31 173 ILE A N 1
ATOM 1445 C CA . ILE A 1 173 ? -1.361 -5.632 -18.560 1.00 92.31 173 ILE A CA 1
ATOM 1446 C C . ILE A 1 173 ? -0.798 -7.055 -18.546 1.00 92.31 173 ILE A C 1
ATOM 1448 O O . ILE A 1 173 ? -1.231 -7.919 -19.312 1.00 92.31 173 ILE A O 1
ATOM 1452 N N . TYR A 1 174 ? 0.157 -7.291 -17.660 1.00 91.19 174 TYR A N 1
ATOM 1453 C CA . TYR A 1 174 ? 0.765 -8.587 -17.408 1.00 91.19 174 TYR A CA 1
ATOM 1454 C C . TYR A 1 174 ? 0.166 -9.216 -16.152 1.00 91.19 174 TYR A C 1
ATOM 1456 O O . TYR A 1 174 ? -0.381 -8.529 -15.288 1.00 91.19 174 TYR A O 1
ATOM 1464 N N . GLY A 1 175 ? 0.279 -10.537 -16.049 1.00 90.69 175 GLY A N 1
ATOM 1465 C CA . GLY A 1 175 ? -0.172 -11.292 -14.892 1.00 90.69 175 GLY A CA 1
ATOM 1466 C C . GLY A 1 175 ? 0.689 -12.528 -14.681 1.00 90.69 175 GLY A C 1
ATOM 1467 O O . GLY A 1 175 ? 1.111 -13.171 -15.643 1.00 90.69 175 GLY A O 1
ATOM 1468 N N . SER A 1 176 ? 0.950 -12.859 -13.422 1.00 88.75 176 SER A N 1
ATOM 1469 C CA . SER A 1 176 ? 1.676 -14.066 -13.037 1.00 88.75 176 SER A CA 1
ATOM 1470 C C . SER A 1 176 ? 1.134 -14.620 -11.731 1.00 88.75 176 SER A C 1
ATOM 1472 O O . SER A 1 176 ? 0.827 -13.863 -10.811 1.00 88.75 176 SER A O 1
ATOM 1474 N N . GLU A 1 177 ? 1.086 -15.946 -11.628 1.00 90.62 177 GLU A N 1
ATOM 1475 C CA . GLU A 1 177 ? 0.993 -16.609 -10.329 1.00 90.62 177 GLU A CA 1
ATOM 1476 C C . GLU A 1 177 ? 2.299 -16.390 -9.554 1.00 90.62 177 GLU A C 1
ATOM 1478 O O . GLU A 1 177 ? 3.386 -16.360 -10.148 1.00 90.62 177 GLU A O 1
ATOM 1483 N N . LEU A 1 178 ? 2.179 -16.220 -8.241 1.00 85.75 178 LEU A N 1
ATOM 1484 C CA . LEU A 1 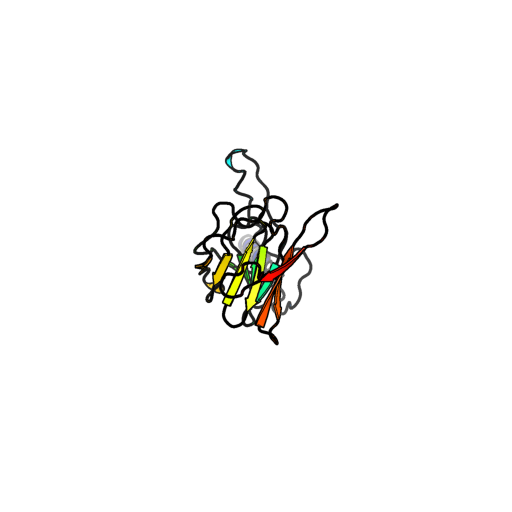178 ? 3.281 -16.087 -7.305 1.00 85.75 178 LEU A CA 1
ATOM 1485 C C . LEU A 1 178 ? 3.407 -17.354 -6.449 1.00 85.75 178 LEU A C 1
ATOM 1487 O O . LEU A 1 178 ? 2.412 -17.900 -5.974 1.00 85.75 178 LEU A O 1
ATOM 1491 N N . ASP A 1 179 ? 4.635 -17.783 -6.182 1.00 81.00 179 ASP A N 1
ATOM 1492 C CA . ASP A 1 179 ? 4.948 -18.715 -5.103 1.00 81.00 179 ASP A CA 1
ATOM 1493 C C . ASP A 1 179 ? 4.775 -17.994 -3.761 1.00 81.00 179 ASP A C 1
ATOM 1495 O O . ASP A 1 179 ? 5.491 -17.048 -3.447 1.00 81.00 179 ASP A O 1
ATOM 1499 N N . HIS A 1 180 ? 3.825 -18.439 -2.940 1.00 72.56 180 HIS A N 1
ATOM 1500 C CA . HIS A 1 180 ? 3.493 -17.783 -1.674 1.00 72.56 180 HIS A CA 1
ATOM 1501 C C . HIS A 1 180 ? 4.644 -17.785 -0.647 1.00 72.56 180 HIS A C 1
ATOM 1503 O O . HIS A 1 180 ? 4.572 -17.062 0.344 1.00 72.56 180 HIS A O 1
ATOM 1509 N N . ASN A 1 181 ? 5.691 -18.604 -0.821 1.00 74.44 181 ASN A N 1
ATOM 1510 C CA . ASN A 1 181 ? 6.812 -18.684 0.125 1.00 74.44 181 ASN A CA 1
ATOM 1511 C C . ASN A 1 181 ? 7.814 -17.542 -0.050 1.00 74.44 181 ASN A C 1
ATOM 1513 O O . ASN A 1 181 ? 8.510 -17.174 0.895 1.00 74.44 181 ASN A O 1
ATOM 1517 N N . ASN A 1 182 ? 7.920 -17.005 -1.263 1.00 69.81 182 ASN A N 1
ATOM 1518 C CA . ASN A 1 182 ? 8.915 -15.995 -1.629 1.00 69.81 182 ASN A CA 1
ATOM 1519 C C . ASN A 1 182 ? 8.327 -14.837 -2.459 1.00 69.81 182 ASN A C 1
ATOM 1521 O O . ASN A 1 182 ? 9.032 -13.857 -2.715 1.00 69.81 182 ASN A O 1
ATOM 1525 N N . LEU A 1 183 ? 7.046 -14.942 -2.826 1.00 66.94 183 LEU A N 1
ATOM 1526 C CA . LEU A 1 183 ? 6.273 -14.047 -3.685 1.00 66.94 183 LEU A CA 1
ATOM 1527 C C . LEU A 1 183 ? 6.981 -13.743 -5.014 1.00 66.94 183 LEU A C 1
ATOM 1529 O O . LEU A 1 183 ? 6.942 -12.619 -5.513 1.00 66.94 183 LEU A O 1
ATOM 1533 N N . GLN A 1 184 ? 7.646 -14.754 -5.576 1.00 67.56 184 GLN A N 1
ATOM 1534 C CA . GLN A 1 184 ? 8.251 -14.737 -6.909 1.00 67.56 184 GLN A CA 1
ATOM 1535 C C . GLN A 1 184 ? 7.338 -15.433 -7.913 1.00 67.56 184 GLN A C 1
ATOM 1537 O O . GLN A 1 184 ? 6.476 -16.212 -7.522 1.00 67.56 184 GLN A O 1
ATOM 1542 N N . ARG A 1 185 ? 7.529 -15.172 -9.209 1.00 59.72 185 ARG A N 1
ATOM 1543 C CA . ARG A 1 185 ? 6.800 -15.882 -10.265 1.00 59.72 185 ARG A CA 1
ATOM 1544 C C . ARG A 1 185 ? 6.958 -17.397 -10.101 1.00 59.72 185 ARG A C 1
ATOM 1546 O O . ARG A 1 185 ? 8.064 -17.878 -9.878 1.00 59.72 185 ARG A O 1
ATOM 1553 N N . ARG A 1 186 ? 5.845 -18.121 -10.231 1.00 61.59 186 ARG A N 1
ATOM 1554 C CA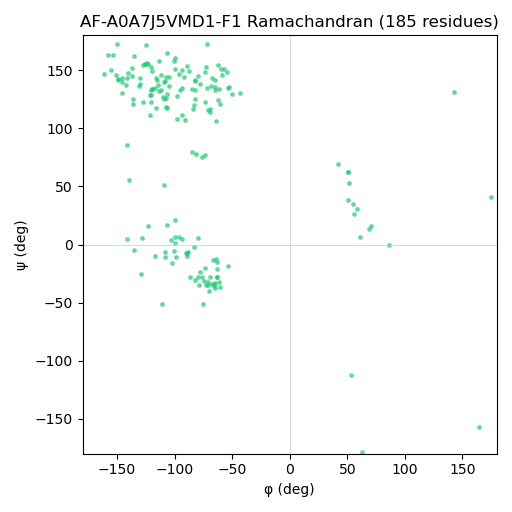 . ARG A 1 186 ? 5.840 -19.580 -10.341 1.00 61.59 186 ARG A CA 1
ATOM 1555 C C . ARG A 1 186 ? 6.120 -19.972 -11.797 1.00 61.59 186 ARG A C 1
ATOM 1557 O O . ARG A 1 186 ? 5.443 -19.466 -12.697 1.00 61.59 186 ARG A O 1
ATOM 1564 N N . ASP A 1 187 ? 7.134 -20.807 -12.004 1.00 57.75 187 ASP A N 1
ATOM 1565 C CA . ASP A 1 187 ? 7.545 -21.327 -13.318 1.00 57.75 187 ASP A CA 1
ATOM 1566 C C . ASP A 1 187 ? 6.641 -22.470 -13.799 1.00 57.75 187 ASP A C 1
ATOM 1568 O O . ASP A 1 187 ? 6.225 -23.297 -12.950 1.00 57.75 187 ASP A O 1
#

Secondary structure (DSSP, 8-state):
-HHHHHHHHHHHHHTTS---S-TT-----SSP----PBP-TTGGGT---B---S-EEEEETTEEEEE-TT-SSEEEESSSSSEEEE--S---TT--SS-EEEEETTEEEEE---SS--PEEEES-GGGT--EEEESS-----TTTS-SS-EEEEETTTTEEEEEE---SSSPPEEEEEETTTTEEP-

Solvent-accessible surface area (backbone atoms only — not comparable to full-atom values): 11067 Å² total; per-residue (Å²): 120,78,64,62,57,55,54,55,55,53,57,58,64,67,70,71,75,78,80,84,73,64,94,80,66,82,75,85,69,84,78,77,79,65,87,69,26,62,44,64,91,43,50,91,78,72,49,83,51,70,32,78,46,54,74,34,76,35,70,50,93,80,30,37,38,38,35,37,16,39,48,77,43,35,31,40,20,76,70,87,67,61,63,44,81,34,69,43,77,51,72,62,92,87,42,44,45,34,38,24,63,44,59,55,93,73,36,40,38,40,41,52,37,30,53,63,68,47,54,34,36,29,21,74,44,61,93,72,14,46,50,41,70,72,34,79,57,47,76,87,55,61,69,90,69,34,46,29,55,36,43,68,49,72,41,86,91,77,75,45,33,34,41,35,23,49,83,59,97,84,56,71,76,47,73,43,49,30,38,86,91,73,68,41,77,59,132

Radius of gyration: 22.02 Å; Cα contacts (8 Å, |Δi|>4): 353; chains: 1; bounding box: 41×72×60 Å